Protein AF-A0A813JKL0-F1 (afdb_monomer)

Solvent-accessible surface area (backbone atoms only — not comparable to full-atom values): 10414 Å² total; per-residue (Å²): 85,68,64,16,64,74,49,74,66,70,46,76,75,64,80,84,71,97,61,60,65,70,60,52,55,48,52,47,62,78,65,61,75,79,82,61,89,56,49,66,57,54,49,52,56,52,49,53,45,53,69,33,82,78,23,51,67,43,48,50,42,67,63,36,51,85,56,62,36,48,41,69,56,49,50,51,53,51,51,50,52,31,48,78,69,72,46,48,91,52,46,42,81,41,83,36,77,87,55,90,50,72,56,49,62,50,63,92,44,95,93,47,58,34,33,42,39,31,28,59,51,76,43,44,51,70,45,47,63,58,50,44,47,48,36,47,60,49,53,43,50,46,57,58,52,45,69,72,40,98,45,48,100,40,37,71,84,72,70,52,75,73,65,76,82,42,95,80,45,72,71,58,84,77,112

Organism: Polarella glacialis (NCBI:txid89957)

Foldseek 3Di:
DVCCVVVVNPDDDDDDDPDDPVVVVVVCVVVVDDDCVCVVVVVVVVVCQQPPVVGVVVVCCVQQPPDWDFPVVLQVVLLVLCVVVPNNVQEDEEEDEPDPDQWAWDDPDPPHGIYIYGYGDIGRPNCSVVVSCQHVVQPVVVVVVLCVDPCNVPVVVVPQDDQPPDVRSPVRVPD

Nearest PDB structures (foldseek):
  7z6s-assembly1_E  TM=7.181E-01  e=1.359E-06  Homo sapiens
  7z5h-assembly3_C  TM=7.071E-01  e=9.139E-07  Homo sapiens
  6rh7-assembly1_B  TM=2.639E-01  e=5.714E-01  Thermotoga maritima
  4jas-assembly1_A-2  TM=2.643E-01  e=9.693E-01  Thermotoga maritima MSB8
  6dk7-assembly1_B  TM=4.645E-01  e=3.633E+00  Pseudomonas aeruginosa

pLDDT: mean 89.6, std 12.04, range [33.66, 98.25]

Sequence (175 aa):
MDAFFASDFKEAPQFTYSYPEEQVTKAFKDNSEVCFDYLPEARRIMDKVRHSPGGVDAFMKTMYGEEKVSSEELRDLVADYLKEHNVEDKVEIRIVEGMLSAANVVKPSPDKKYIVNIAKGMISKPIIHSICDHEVGTHLLRMMNDEHQVWHGFRDRYKLANPWTTEEGFATLNT

Mean predicted aligned error: 7.92 Å

Secondary structure (DSSP, 8-state):
-HHHHHTTS-SPPP---SS-HHHHHHHHHHT-----TTHHHHHHHHHHHHTSTTHHHHHHHHHH-S-EE-HHHHHHHHHHHHHHTT-GGGEEEEEETT-SSSEEEE-SSTTS-EEEEEESS-EEGGGHHHHHIIIIIIIIHHHHHHHTSTTTT-GGGGTPPPGGGSTT-GGGGG-

InterPro domains:
  IPR012548 Microtubule-associated tyrosine carboxypeptidase [PTHR31817] (2-175)

Structure (mmCIF, N/CA/C/O backbone):
data_AF-A0A813JKL0-F1
#
_entry.id   AF-A0A813JKL0-F1
#
loop_
_atom_site.group_PDB
_atom_site.id
_atom_site.type_symbol
_atom_site.label_atom_id
_atom_site.label_alt_id
_atom_site.label_comp_id
_atom_site.label_asym_id
_atom_site.label_entity_id
_atom_site.label_seq_id
_atom_site.pdbx_PDB_ins_code
_atom_site.Cartn_x
_atom_site.Cartn_y
_atom_site.Cartn_z
_atom_site.occupancy
_atom_site.B_iso_or_equiv
_atom_site.auth_seq_id
_atom_site.auth_comp_id
_atom_site.auth_asym_id
_atom_site.auth_atom_id
_atom_site.pdbx_PDB_model_num
ATOM 1 N N . MET A 1 1 ? 28.376 -14.084 0.823 1.00 64.00 1 MET A N 1
ATOM 2 C CA . MET A 1 1 ? 28.323 -12.838 1.625 1.00 64.00 1 MET A CA 1
ATOM 3 C C . MET A 1 1 ? 29.663 -12.507 2.280 1.00 64.00 1 MET A C 1
ATOM 5 O O . MET A 1 1 ? 30.010 -11.339 2.351 1.00 64.00 1 MET A O 1
ATOM 9 N N . ASP A 1 2 ? 30.452 -13.506 2.672 1.00 78.81 2 ASP A N 1
ATOM 10 C CA . ASP A 1 2 ? 31.725 -13.299 3.385 1.00 78.81 2 ASP A CA 1
ATOM 11 C C . ASP A 1 2 ? 32.762 -12.480 2.602 1.00 78.81 2 ASP A C 1
ATOM 13 O O . ASP A 1 2 ? 33.377 -11.582 3.166 1.00 78.81 2 ASP A O 1
ATOM 17 N N . ALA A 1 3 ? 32.898 -12.706 1.289 1.00 88.62 3 ALA A N 1
ATOM 18 C CA . ALA A 1 3 ? 33.804 -11.924 0.439 1.00 88.62 3 ALA A CA 1
ATOM 19 C C . ALA A 1 3 ? 33.425 -10.431 0.363 1.00 88.62 3 ALA A C 1
ATOM 21 O O . ALA A 1 3 ? 34.304 -9.575 0.351 1.00 88.62 3 ALA A O 1
ATOM 22 N N . PHE A 1 4 ? 32.125 -10.109 0.387 1.00 92.31 4 PHE A N 1
ATOM 23 C CA . PHE A 1 4 ? 31.635 -8.726 0.383 1.00 92.31 4 PHE A CA 1
ATOM 24 C C . PHE A 1 4 ? 32.128 -7.969 1.619 1.00 92.31 4 PHE A C 1
ATOM 26 O O . PHE A 1 4 ? 32.799 -6.947 1.486 1.00 92.31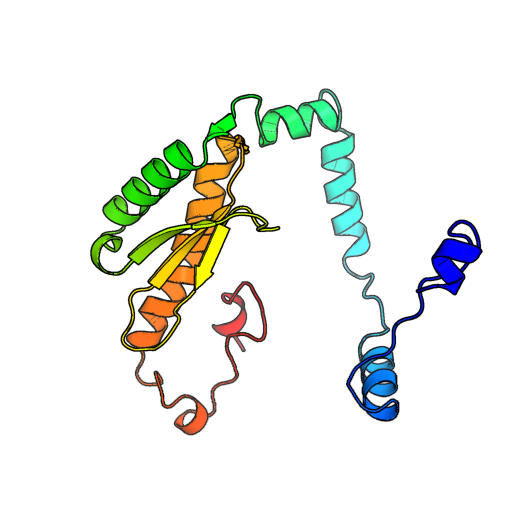 4 PHE A O 1
ATOM 33 N N . PHE A 1 5 ? 31.879 -8.517 2.812 1.00 93.56 5 PHE A N 1
ATOM 34 C CA . PHE A 1 5 ? 32.318 -7.907 4.068 1.00 93.56 5 PHE A CA 1
ATOM 35 C C . PHE A 1 5 ? 33.844 -7.932 4.230 1.00 93.56 5 PHE A C 1
ATOM 37 O O . PHE A 1 5 ? 34.426 -6.941 4.662 1.00 93.56 5 PHE A O 1
ATOM 44 N N . ALA A 1 6 ? 34.512 -9.019 3.832 1.00 93.81 6 ALA A N 1
ATOM 45 C CA . ALA A 1 6 ? 35.970 -9.130 3.904 1.00 93.81 6 ALA A CA 1
ATOM 46 C C . ALA A 1 6 ? 36.696 -8.141 2.974 1.00 93.81 6 ALA A C 1
ATOM 48 O O . ALA A 1 6 ? 37.824 -7.744 3.256 1.00 93.81 6 ALA A O 1
ATOM 49 N N . SER A 1 7 ? 36.052 -7.733 1.879 1.00 95.00 7 SER A N 1
ATOM 50 C CA . SER A 1 7 ? 36.599 -6.764 0.924 1.00 95.00 7 SER A CA 1
ATOM 51 C C . SER A 1 7 ? 36.405 -5.297 1.323 1.00 95.00 7 SER A C 1
ATOM 53 O O . SER A 1 7 ? 36.764 -4.423 0.534 1.00 95.00 7 SER A O 1
ATOM 55 N N . ASP A 1 8 ? 35.830 -5.012 2.499 1.00 94.44 8 ASP A N 1
ATOM 56 C CA . ASP A 1 8 ? 35.359 -3.668 2.869 1.00 94.44 8 ASP A CA 1
ATOM 57 C C . ASP A 1 8 ? 34.368 -3.119 1.824 1.00 94.44 8 ASP A C 1
ATOM 59 O O . ASP A 1 8 ? 34.501 -2.011 1.308 1.00 94.44 8 ASP A O 1
ATOM 63 N N . PHE A 1 9 ? 33.391 -3.959 1.459 1.00 92.75 9 PHE A N 1
ATOM 64 C CA . PHE A 1 9 ? 32.298 -3.634 0.536 1.00 92.75 9 PHE A CA 1
ATOM 65 C C . PHE A 1 9 ? 32.725 -3.302 -0.908 1.00 92.75 9 PHE A C 1
ATOM 67 O O . PHE A 1 9 ? 31.967 -2.669 -1.644 1.00 92.75 9 PHE A O 1
ATOM 74 N N . LYS A 1 10 ? 33.925 -3.722 -1.333 1.00 94.62 10 LYS A N 1
ATOM 75 C CA . LYS A 1 10 ? 34.452 -3.482 -2.691 1.00 94.62 10 LYS A CA 1
ATOM 76 C C . LYS A 1 10 ? 34.014 -4.527 -3.715 1.00 94.62 10 LYS A C 1
ATOM 78 O O . LYS A 1 10 ? 33.891 -4.212 -4.894 1.00 94.62 10 LYS A O 1
ATOM 83 N N . GLU A 1 11 ? 33.806 -5.763 -3.282 1.00 93.81 11 GLU A N 1
ATOM 84 C CA . GLU A 1 11 ? 33.243 -6.842 -4.099 1.00 93.81 11 GLU A CA 1
ATOM 85 C C . GLU A 1 11 ? 31.711 -6.720 -4.153 1.00 93.81 11 GLU A C 1
ATOM 87 O O . GLU A 1 11 ? 31.101 -6.172 -3.244 1.00 93.81 11 GLU A O 1
ATOM 92 N N . ALA A 1 12 ? 31.042 -7.250 -5.179 1.00 90.62 12 ALA A N 1
ATOM 93 C CA . ALA A 1 12 ? 29.577 -7.324 -5.166 1.00 90.62 12 ALA A CA 1
ATOM 94 C C . ALA A 1 12 ? 29.100 -8.495 -4.279 1.00 90.62 12 ALA A C 1
ATOM 96 O O . ALA A 1 12 ? 29.719 -9.567 -4.298 1.00 90.62 12 ALA A O 1
ATOM 97 N N . PRO A 1 13 ? 27.990 -8.359 -3.524 1.00 91.12 13 PRO A N 1
ATOM 98 C CA . PRO A 1 13 ? 27.423 -9.482 -2.791 1.00 91.12 13 PRO A CA 1
ATOM 99 C C . PRO A 1 13 ? 26.970 -10.579 -3.764 1.00 91.12 13 PRO A C 1
ATOM 101 O O . PRO A 1 13 ? 26.176 -10.343 -4.669 1.00 91.12 13 PRO A O 1
ATOM 104 N N . GLN A 1 14 ? 27.485 -11.790 -3.557 1.00 88.06 14 GLN A N 1
ATOM 105 C CA . GLN A 1 14 ? 27.100 -12.984 -4.308 1.00 88.06 14 GLN A CA 1
ATOM 106 C C . GLN A 1 14 ? 26.002 -13.742 -3.555 1.00 88.06 14 GLN A C 1
ATOM 108 O O . GLN A 1 14 ? 26.128 -13.976 -2.345 1.00 88.06 14 GLN A O 1
ATOM 113 N N . PHE A 1 15 ? 24.957 -14.141 -4.280 1.00 85.69 15 PHE A N 1
ATOM 114 C CA . PHE A 1 15 ? 23.808 -14.878 -3.759 1.00 85.69 15 PHE A CA 1
ATOM 115 C C . PHE A 1 15 ? 23.703 -16.244 -4.434 1.00 85.69 15 PHE A C 1
ATOM 117 O O . PHE A 1 15 ? 23.922 -16.371 -5.637 1.00 85.69 15 PHE A O 1
ATOM 124 N N . THR A 1 16 ? 23.330 -17.261 -3.662 1.00 87.94 16 THR A N 1
ATOM 125 C CA . THR A 1 16 ? 22.983 -18.583 -4.189 1.00 87.94 16 THR A CA 1
ATOM 126 C C . THR A 1 16 ? 21.476 -18.741 -4.101 1.00 87.94 16 THR A C 1
ATOM 128 O O . THR A 1 16 ? 20.901 -18.673 -3.016 1.00 87.94 16 THR A O 1
ATOM 131 N N . TYR A 1 17 ? 20.834 -18.928 -5.248 1.00 90.06 17 TYR A N 1
ATOM 132 C CA . TYR A 1 17 ? 19.396 -19.152 -5.316 1.00 90.06 17 TYR A CA 1
ATOM 133 C C . TYR A 1 17 ? 19.071 -20.613 -4.989 1.00 90.06 17 TYR A C 1
ATOM 135 O O . TYR A 1 17 ? 19.848 -21.515 -5.286 1.00 90.06 17 TYR A O 1
ATOM 143 N N . SER A 1 18 ? 17.899 -20.855 -4.400 1.00 93.25 18 SER A N 1
ATOM 144 C CA . SER A 1 18 ? 17.392 -22.206 -4.115 1.00 93.25 18 SER A CA 1
ATOM 145 C C . SER A 1 18 ? 16.910 -22.963 -5.362 1.00 93.25 18 SER A C 1
ATOM 147 O O . SER A 1 18 ? 16.538 -24.131 -5.261 1.00 93.25 18 SER A O 1
ATOM 149 N N . TYR A 1 19 ? 16.897 -22.308 -6.525 1.00 92.50 19 TYR A N 1
ATOM 150 C CA . TYR A 1 19 ? 16.471 -22.868 -7.806 1.00 92.50 19 TYR A CA 1
ATOM 151 C C . TYR A 1 19 ? 17.664 -23.399 -8.618 1.00 92.50 19 TYR A C 1
ATOM 153 O O . TYR A 1 19 ? 18.781 -22.911 -8.439 1.00 92.50 19 TYR A O 1
ATOM 161 N N . PRO A 1 20 ? 17.447 -24.359 -9.543 1.00 95.81 20 PRO A N 1
ATOM 162 C CA . PRO A 1 20 ? 18.494 -24.836 -10.443 1.00 95.81 20 PRO A CA 1
ATOM 163 C C . PRO A 1 20 ? 19.116 -23.698 -11.258 1.00 95.81 20 PRO A C 1
ATOM 165 O O . PRO A 1 20 ? 18.401 -22.821 -11.744 1.00 95.81 20 PRO A O 1
ATOM 168 N N . GLU A 1 21 ? 20.433 -23.753 -11.461 1.00 92.88 21 GLU A N 1
ATOM 169 C CA . GLU A 1 21 ? 21.199 -22.700 -12.142 1.00 92.88 21 GLU A CA 1
ATOM 170 C C . GLU A 1 21 ? 20.632 -22.361 -13.526 1.00 92.88 21 GLU A C 1
ATOM 172 O O . GLU A 1 21 ? 20.426 -21.192 -13.831 1.00 92.88 21 GLU A O 1
ATOM 177 N N . GLU A 1 22 ? 20.252 -23.369 -14.316 1.00 94.12 22 GLU A N 1
ATOM 178 C CA . GLU A 1 22 ? 19.637 -23.170 -15.635 1.00 94.12 22 GLU A CA 1
ATOM 179 C C . GLU A 1 22 ? 18.364 -22.306 -15.571 1.00 94.12 22 GLU A C 1
ATOM 181 O O . GLU A 1 22 ? 18.173 -21.414 -16.401 1.00 94.12 22 GLU A O 1
ATOM 186 N N . GLN A 1 23 ? 17.507 -22.526 -14.565 1.00 93.88 23 GLN A N 1
ATOM 187 C CA . GLN A 1 23 ? 16.284 -21.738 -14.387 1.00 93.88 23 GLN A CA 1
ATOM 188 C C . GLN A 1 23 ? 16.608 -20.299 -13.999 1.00 93.88 23 GLN A C 1
ATOM 190 O O . GLN A 1 23 ? 15.995 -19.371 -14.520 1.00 93.88 23 GLN A O 1
ATOM 195 N N . VAL A 1 24 ? 17.586 -20.116 -13.111 1.00 92.00 24 VAL A N 1
ATOM 196 C CA . VAL A 1 24 ? 18.028 -18.796 -12.653 1.00 92.00 24 VAL A CA 1
ATOM 197 C C . VAL A 1 24 ? 18.634 -18.008 -13.813 1.00 92.00 24 VAL A C 1
ATOM 199 O O . VAL A 1 24 ? 18.220 -16.880 -14.069 1.00 92.00 24 VAL A O 1
ATOM 202 N N . THR A 1 25 ? 19.559 -18.606 -14.567 1.00 91.44 25 THR A N 1
ATOM 203 C CA . THR A 1 25 ? 20.184 -17.979 -15.738 1.00 91.44 25 THR A CA 1
ATOM 204 C C . THR A 1 25 ? 19.149 -17.610 -16.791 1.00 91.44 25 THR A C 1
ATOM 206 O O . THR A 1 25 ? 19.192 -16.501 -17.325 1.00 91.44 25 THR A O 1
ATOM 209 N N . LYS A 1 26 ? 18.199 -18.508 -17.078 1.00 93.00 26 LYS A N 1
ATOM 210 C CA . LYS A 1 26 ? 17.110 -18.218 -18.011 1.00 93.00 26 LYS A CA 1
ATOM 211 C C . LYS A 1 26 ? 16.249 -17.055 -17.516 1.00 93.00 26 LYS A C 1
ATOM 213 O O . LYS A 1 26 ? 16.029 -16.123 -18.276 1.00 93.00 26 LYS A O 1
ATOM 218 N N . ALA A 1 27 ? 15.829 -17.066 -16.251 1.00 89.56 27 ALA A N 1
ATOM 219 C CA . ALA A 1 27 ? 15.022 -15.993 -15.676 1.00 89.56 27 ALA A CA 1
ATOM 220 C C . ALA A 1 27 ? 15.741 -14.638 -15.734 1.00 89.56 27 ALA A C 1
ATOM 222 O O . ALA A 1 27 ? 15.135 -13.646 -16.129 1.00 89.56 27 ALA A O 1
ATOM 223 N N . PHE A 1 28 ? 17.036 -14.588 -15.406 1.00 89.88 28 PHE A N 1
ATOM 224 C CA . PHE A 1 28 ? 17.818 -13.363 -15.556 1.00 89.88 28 PHE A CA 1
ATOM 225 C C . PHE A 1 28 ? 17.895 -12.912 -17.006 1.00 89.88 28 PHE A C 1
ATOM 227 O O . PHE A 1 28 ? 17.686 -11.737 -17.270 1.00 89.88 28 PHE A O 1
ATOM 234 N N . LYS A 1 29 ? 18.150 -13.827 -17.945 1.00 91.12 29 LYS A N 1
ATOM 235 C CA . LYS A 1 29 ? 18.198 -13.496 -19.371 1.00 91.12 29 LYS A CA 1
ATOM 236 C C . LYS A 1 29 ? 16.869 -12.904 -19.843 1.00 91.12 29 LYS A C 1
ATOM 238 O O . LYS A 1 29 ? 16.871 -11.821 -20.421 1.00 91.12 29 LYS A O 1
ATOM 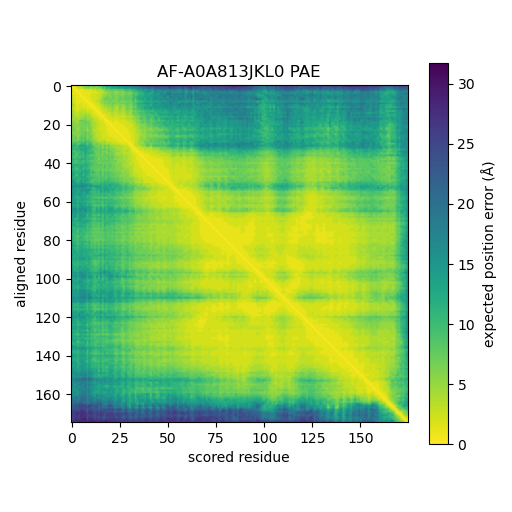243 N N . ASP A 1 30 ? 15.763 -13.570 -19.524 1.00 88.19 30 ASP A N 1
ATOM 244 C CA . ASP A 1 30 ? 14.407 -13.183 -19.923 1.00 88.19 30 ASP A CA 1
ATOM 245 C C . ASP A 1 30 ? 13.969 -11.836 -19.311 1.00 88.19 30 ASP A C 1
ATOM 247 O O . ASP A 1 30 ? 13.104 -11.169 -19.867 1.00 88.19 30 ASP A O 1
ATOM 251 N N . ASN A 1 31 ? 14.577 -11.410 -18.195 1.00 83.62 31 ASN A N 1
ATOM 252 C CA . ASN A 1 31 ? 14.240 -10.169 -17.482 1.00 83.62 31 ASN A CA 1
ATOM 253 C C . ASN A 1 31 ? 15.407 -9.161 -17.431 1.00 83.62 31 ASN A C 1
ATOM 255 O O . ASN A 1 31 ? 15.401 -8.246 -16.609 1.00 83.62 31 ASN A O 1
ATOM 259 N N . SER A 1 32 ? 16.436 -9.336 -18.269 1.00 85.75 32 SER A N 1
ATOM 260 C CA . SER A 1 32 ? 17.643 -8.488 -18.257 1.00 85.75 32 SER A CA 1
ATOM 261 C C . SER A 1 32 ? 17.512 -7.210 -19.083 1.00 85.75 32 SER A C 1
ATOM 263 O O . SER A 1 32 ? 18.340 -6.306 -18.960 1.00 85.75 32 SER A O 1
ATOM 265 N N . GLU A 1 33 ? 16.488 -7.122 -19.929 1.00 86.12 33 GLU A N 1
ATOM 266 C CA . GLU A 1 33 ? 16.267 -5.959 -20.776 1.00 86.12 33 GLU A CA 1
ATOM 267 C C . GLU A 1 33 ? 15.624 -4.831 -19.970 1.00 86.12 33 GLU A C 1
ATOM 269 O O . GLU A 1 33 ? 14.471 -4.899 -19.544 1.00 86.12 33 GLU A O 1
ATOM 274 N N . VAL A 1 34 ? 16.390 -3.763 -19.758 1.00 85.69 34 VAL A N 1
ATOM 275 C CA . VAL A 1 34 ? 15.876 -2.552 -19.123 1.00 85.69 34 VAL A CA 1
ATOM 276 C C . VAL A 1 34 ? 15.061 -1.768 -20.147 1.00 85.69 34 VAL A C 1
ATOM 278 O O . VAL A 1 34 ? 15.590 -1.317 -21.163 1.00 85.69 34 VAL A O 1
ATOM 281 N N . CYS A 1 35 ? 13.776 -1.567 -19.861 1.00 85.44 35 CYS A N 1
ATOM 282 C CA . CYS A 1 35 ? 12.924 -0.681 -20.645 1.00 85.44 35 CYS A CA 1
ATOM 283 C C . CYS A 1 35 ? 13.238 0.784 -20.310 1.00 85.44 35 CYS A C 1
ATOM 285 O O . CYS A 1 35 ? 13.077 1.226 -19.170 1.00 85.44 35 CYS A O 1
ATOM 287 N N . PHE A 1 36 ? 13.673 1.544 -21.314 1.00 93.81 36 PHE A N 1
ATOM 288 C CA . PHE A 1 36 ? 13.988 2.969 -21.180 1.00 93.81 36 PHE A CA 1
ATOM 289 C C . PHE A 1 36 ? 12.918 3.892 -21.767 1.00 93.81 36 PHE A C 1
ATOM 291 O O . PHE A 1 36 ? 13.068 5.111 -21.669 1.00 93.81 36 PHE A O 1
ATOM 298 N N . ASP A 1 37 ? 11.836 3.339 -22.320 1.00 95.81 37 ASP A N 1
ATOM 299 C CA . ASP A 1 37 ? 10.770 4.101 -22.983 1.00 95.81 37 ASP A CA 1
ATOM 300 C C . ASP A 1 37 ? 10.174 5.176 -22.067 1.00 95.81 37 ASP A C 1
ATOM 302 O O . ASP A 1 37 ? 9.865 6.270 -22.526 1.00 95.81 37 ASP A O 1
ATOM 306 N N . TYR A 1 38 ? 10.101 4.889 -20.762 1.00 93.62 38 TYR A N 1
ATOM 307 C CA . TYR A 1 38 ? 9.551 5.787 -19.741 1.00 93.62 38 TYR A CA 1
ATOM 308 C C . TYR A 1 38 ? 10.613 6.557 -18.939 1.00 93.62 38 TYR A C 1
ATOM 310 O O . TYR A 1 38 ? 10.299 7.248 -17.962 1.00 93.62 38 TYR A O 1
ATOM 318 N N . LEU A 1 39 ? 11.896 6.439 -19.303 1.00 95.19 39 LEU A N 1
ATOM 319 C CA . LEU A 1 39 ? 12.970 7.179 -18.636 1.00 95.19 39 LEU A CA 1
ATOM 320 C C . LEU A 1 39 ? 12.789 8.709 -18.744 1.00 95.19 39 LEU A C 1
ATOM 322 O O . LEU A 1 39 ? 13.049 9.396 -17.746 1.00 95.19 39 LEU A O 1
ATOM 326 N N . PRO A 1 40 ? 12.349 9.284 -19.885 1.00 97.31 40 PRO A N 1
ATOM 327 C CA . PRO A 1 40 ? 12.064 10.717 -19.974 1.00 97.31 40 PRO A CA 1
ATOM 328 C C . PRO A 1 40 ? 10.985 11.172 -18.982 1.00 97.31 40 PRO A C 1
ATOM 330 O O . PRO A 1 40 ? 11.138 12.208 -18.329 1.00 97.31 40 PRO A O 1
ATOM 333 N N . GLU A 1 41 ? 9.920 10.390 -18.815 1.00 97.12 41 GLU A N 1
ATOM 334 C CA . GLU A 1 41 ? 8.820 10.645 -17.888 1.00 97.12 41 GLU A CA 1
ATOM 335 C C . GLU A 1 41 ? 9.302 10.576 -16.444 1.00 97.12 41 GLU A C 1
ATOM 337 O O . GLU A 1 41 ? 9.035 11.503 -15.674 1.00 97.12 41 GLU A O 1
ATOM 342 N N . ALA A 1 42 ? 10.059 9.531 -16.098 1.00 94.75 42 ALA A N 1
ATOM 343 C CA . ALA A 1 42 ? 10.659 9.375 -14.778 1.00 94.75 42 ALA A CA 1
ATOM 344 C C . ALA A 1 42 ? 11.553 10.577 -14.438 1.00 94.75 42 ALA A C 1
ATOM 346 O O . ALA A 1 42 ? 11.403 11.189 -13.378 1.00 94.75 42 ALA A O 1
ATOM 347 N N . ARG A 1 43 ? 12.419 11.001 -15.372 1.00 96.38 43 ARG A N 1
ATOM 348 C CA . ARG A 1 43 ? 13.261 12.193 -15.196 1.00 96.38 43 ARG A CA 1
ATOM 349 C C . ARG A 1 43 ? 12.422 13.448 -14.992 1.00 96.38 43 ARG A C 1
ATOM 351 O O . ARG A 1 43 ? 12.688 14.211 -14.071 1.00 96.38 43 ARG A O 1
ATOM 358 N N . ARG A 1 44 ? 11.384 13.647 -15.805 1.00 97.06 44 ARG A N 1
ATOM 35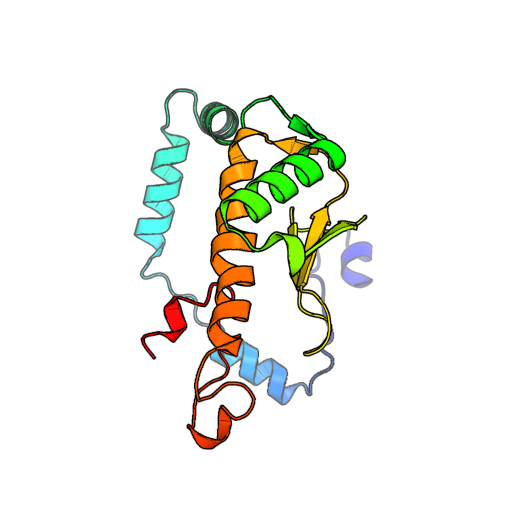9 C CA . ARG A 1 44 ? 10.494 14.809 -15.700 1.00 97.06 44 ARG A CA 1
ATOM 360 C C . ARG A 1 44 ? 9.779 14.869 -14.347 1.00 97.06 44 ARG A C 1
ATOM 362 O O . ARG A 1 44 ? 9.615 15.958 -13.805 1.00 97.06 44 ARG A O 1
ATOM 369 N N . ILE A 1 45 ? 9.344 13.732 -13.802 1.00 94.81 45 ILE A N 1
ATOM 370 C CA . ILE A 1 45 ? 8.723 13.658 -12.470 1.00 94.81 45 ILE A CA 1
ATOM 371 C C . ILE A 1 45 ? 9.735 14.067 -11.395 1.00 94.81 45 ILE A C 1
ATOM 373 O O . ILE A 1 45 ? 9.448 14.955 -10.592 1.00 94.81 45 ILE A O 1
ATOM 377 N N . MET A 1 46 ? 10.939 13.492 -11.431 1.00 94.81 46 MET A N 1
ATOM 378 C CA . MET A 1 46 ? 12.008 13.828 -10.485 1.00 94.81 46 MET A CA 1
ATOM 379 C C . MET A 1 46 ? 12.417 15.302 -10.581 1.00 94.81 46 MET A C 1
ATOM 381 O O . MET A 1 46 ? 12.615 15.964 -9.564 1.00 94.81 46 MET A O 1
ATOM 385 N N . ASP A 1 47 ? 12.485 15.851 -11.795 1.00 95.62 47 ASP A N 1
ATOM 386 C CA . ASP A 1 47 ? 12.802 17.257 -12.027 1.00 95.62 47 ASP A CA 1
ATOM 387 C C . ASP A 1 47 ? 11.720 18.184 -11.460 1.00 95.62 47 ASP A C 1
ATOM 389 O O . ASP A 1 47 ? 12.051 19.235 -10.918 1.00 95.62 47 ASP A O 1
ATOM 393 N N . LYS A 1 48 ? 10.435 17.813 -11.520 1.00 95.06 48 LYS A N 1
ATOM 394 C CA . LYS A 1 48 ? 9.366 18.609 -10.892 1.00 95.06 48 LYS A CA 1
ATOM 395 C C . LYS A 1 48 ? 9.533 18.708 -9.378 1.00 95.06 48 LYS A C 1
ATOM 397 O O . LYS A 1 48 ? 9.338 19.787 -8.831 1.00 95.06 48 LYS A O 1
ATOM 402 N N . VAL A 1 49 ? 9.913 17.611 -8.723 1.00 93.75 49 VAL A N 1
ATOM 403 C CA . VAL A 1 49 ? 10.191 17.601 -7.279 1.00 93.75 49 VAL A CA 1
ATOM 404 C C . VAL A 1 49 ? 11.466 18.383 -6.972 1.00 93.75 49 VAL A C 1
ATOM 406 O O . VAL A 1 49 ? 11.499 19.170 -6.036 1.00 93.75 49 VAL A O 1
ATOM 409 N N . ARG A 1 50 ? 12.518 18.244 -7.788 1.00 93.31 50 ARG A N 1
ATOM 410 C CA . ARG A 1 50 ? 13.774 18.980 -7.578 1.00 93.31 50 ARG A CA 1
ATOM 411 C C . ARG A 1 50 ? 13.595 20.497 -7.675 1.00 93.31 50 ARG A C 1
ATOM 413 O O . ARG A 1 50 ? 14.239 21.227 -6.927 1.00 93.31 50 ARG A O 1
ATOM 420 N N . HIS A 1 51 ? 12.747 20.964 -8.589 1.00 94.69 51 HIS A N 1
ATOM 421 C CA . HIS A 1 51 ? 12.490 22.391 -8.804 1.00 94.69 51 HIS A CA 1
ATOM 422 C C . HIS A 1 51 ? 11.245 22.903 -8.064 1.00 94.69 51 HIS A C 1
ATOM 424 O O . HIS A 1 51 ? 10.780 24.007 -8.357 1.00 94.69 51 HIS A O 1
ATOM 430 N N . SER A 1 52 ? 10.684 22.138 -7.120 1.00 93.69 52 SER A N 1
ATOM 431 C CA . SER A 1 52 ? 9.613 22.655 -6.271 1.00 93.69 52 SER A CA 1
ATOM 432 C C . SER A 1 52 ? 10.124 23.829 -5.426 1.00 93.69 52 SER A C 1
ATOM 434 O O . SER A 1 52 ? 11.300 23.850 -5.044 1.00 93.69 52 SER A O 1
ATOM 436 N N . PRO A 1 53 ? 9.270 24.811 -5.089 1.00 91.88 53 PRO A N 1
ATOM 437 C CA . PRO A 1 53 ? 9.642 25.868 -4.154 1.00 91.88 53 PRO A CA 1
ATOM 438 C C . PRO A 1 53 ? 10.207 25.279 -2.852 1.00 91.88 53 PRO A C 1
ATOM 440 O O . PRO A 1 53 ? 9.583 24.417 -2.240 1.00 91.88 53 PRO A O 1
ATOM 443 N N . GLY A 1 54 ? 11.405 25.717 -2.451 1.00 92.25 54 GLY A N 1
ATOM 444 C CA . GLY A 1 54 ? 12.105 25.191 -1.269 1.00 92.25 54 GLY A CA 1
ATOM 445 C C . GLY A 1 54 ? 12.854 23.864 -1.474 1.00 92.25 54 GLY A C 1
ATOM 446 O O . GLY A 1 54 ? 13.474 23.378 -0.532 1.00 92.25 54 GLY A O 1
ATOM 447 N N . GLY A 1 55 ? 12.847 23.298 -2.685 1.00 93.50 55 GLY A N 1
ATOM 448 C CA . GLY A 1 55 ? 13.572 22.074 -3.033 1.00 93.50 55 GLY A CA 1
ATOM 449 C C . GLY A 1 55 ? 12.945 20.789 -2.481 1.00 93.50 55 GLY A C 1
ATOM 450 O O . GLY A 1 55 ? 11.810 20.777 -1.999 1.00 93.50 55 GLY A O 1
ATOM 451 N N . VAL A 1 56 ? 13.711 19.697 -2.561 1.00 93.38 56 VAL A N 1
ATOM 452 C CA . VAL A 1 56 ? 13.259 18.335 -2.220 1.00 93.38 56 VAL A CA 1
ATOM 453 C C . VAL A 1 56 ? 12.831 18.224 -0.757 1.00 93.38 56 VAL A C 1
ATOM 455 O O . VAL A 1 56 ? 11.772 17.669 -0.480 1.00 93.38 56 VAL A O 1
ATOM 458 N N . ASP A 1 57 ? 13.597 18.790 0.177 1.00 92.31 57 ASP A N 1
ATOM 459 C CA . ASP A 1 57 ? 13.284 18.696 1.609 1.00 92.31 57 ASP A CA 1
ATOM 460 C C . ASP A 1 57 ? 11.966 19.397 1.951 1.00 92.31 57 ASP A C 1
ATOM 462 O O . ASP A 1 57 ? 11.154 18.864 2.709 1.00 92.31 57 ASP A O 1
ATOM 466 N N . ALA A 1 58 ? 11.712 20.566 1.351 1.00 93.38 58 ALA A N 1
ATOM 467 C CA . ALA A 1 58 ? 10.449 21.275 1.524 1.00 93.38 58 ALA A CA 1
ATOM 468 C C . ALA A 1 58 ? 9.279 20.479 0.936 1.00 93.38 58 ALA A C 1
ATOM 470 O O . ALA A 1 58 ? 8.246 20.354 1.589 1.00 93.38 58 ALA A O 1
ATOM 471 N N . PHE A 1 59 ? 9.454 19.882 -0.248 1.00 93.94 59 PHE A N 1
ATOM 472 C CA . PHE A 1 59 ? 8.448 19.002 -0.843 1.00 93.94 59 PHE A CA 1
ATOM 473 C C . PHE A 1 59 ? 8.132 17.807 0.061 1.00 93.94 59 PHE A C 1
ATOM 475 O O . PHE A 1 59 ? 6.967 17.552 0.357 1.00 93.94 59 PHE A O 1
ATOM 482 N N . MET A 1 60 ? 9.157 17.108 0.557 1.00 92.06 60 MET A N 1
ATOM 483 C CA . MET A 1 60 ? 8.982 15.971 1.463 1.00 92.06 60 MET A CA 1
ATOM 484 C C . MET A 1 60 ? 8.283 16.399 2.754 1.00 92.06 60 MET A C 1
ATOM 486 O O . MET A 1 60 ? 7.345 15.738 3.195 1.00 92.06 60 MET A O 1
ATOM 490 N N . LYS A 1 61 ? 8.660 17.547 3.324 1.00 92.56 61 LYS A N 1
ATOM 491 C CA . LYS A 1 61 ? 7.985 18.114 4.494 1.00 92.56 61 LYS A CA 1
ATOM 492 C C . LYS A 1 61 ? 6.518 18.446 4.216 1.00 92.56 61 LYS A C 1
ATOM 494 O O . LYS A 1 61 ? 5.684 18.225 5.083 1.00 92.56 61 LYS A O 1
ATOM 499 N N . THR A 1 62 ? 6.176 18.946 3.031 1.00 91.75 62 THR A N 1
ATOM 500 C CA . THR A 1 62 ? 4.776 19.186 2.650 1.00 91.75 62 THR A CA 1
ATOM 501 C C . THR A 1 62 ? 3.994 17.883 2.494 1.00 91.75 62 THR A C 1
ATOM 503 O O . THR A 1 62 ? 2.857 17.814 2.948 1.00 91.75 62 THR A O 1
ATOM 506 N N . MET A 1 63 ? 4.590 16.850 1.892 1.00 90.19 63 MET A N 1
ATOM 507 C CA . MET A 1 63 ? 3.914 15.572 1.639 1.00 90.19 63 MET A CA 1
ATOM 508 C C . MET A 1 63 ? 3.706 14.743 2.909 1.00 90.19 63 MET A C 1
ATOM 510 O O . MET A 1 63 ? 2.637 14.173 3.102 1.00 90.19 63 MET A O 1
ATOM 514 N N . TYR A 1 64 ? 4.715 14.675 3.778 1.00 90.88 64 TYR A N 1
ATOM 515 C CA . TYR A 1 64 ? 4.686 13.841 4.982 1.00 90.88 64 TYR A CA 1
ATOM 516 C C . TYR A 1 64 ? 4.378 14.636 6.258 1.00 90.88 64 TYR A C 1
ATOM 518 O O . TYR A 1 64 ? 4.072 14.052 7.295 1.00 90.88 64 TYR A O 1
ATOM 526 N N . GLY A 1 65 ? 4.433 15.964 6.224 1.00 92.25 65 GLY A N 1
ATOM 527 C CA . GLY A 1 65 ? 4.267 16.784 7.421 1.00 92.25 65 GLY A CA 1
ATOM 528 C C . GLY A 1 65 ? 5.323 16.505 8.498 1.00 92.25 65 GLY A C 1
ATOM 529 O O . GLY A 1 65 ? 6.287 15.763 8.308 1.00 92.25 65 GLY A O 1
ATOM 530 N N . GLU A 1 66 ? 5.130 17.128 9.658 1.00 92.31 66 GLU A N 1
ATOM 531 C CA . GLU A 1 66 ? 5.949 16.886 10.857 1.00 92.31 66 GLU A CA 1
ATOM 532 C C . GLU A 1 66 ? 5.204 16.057 11.907 1.00 92.31 66 GLU A C 1
ATOM 534 O O . GLU A 1 66 ? 5.829 15.385 12.727 1.00 92.31 66 GLU A O 1
ATOM 539 N N . GLU A 1 67 ? 3.869 16.094 11.877 1.00 95.31 67 GLU A N 1
ATOM 540 C CA . GLU A 1 67 ? 3.025 15.377 12.823 1.00 95.31 67 GLU A CA 1
ATOM 541 C C . GLU A 1 67 ? 3.079 13.875 12.548 1.00 95.31 67 GLU A C 1
ATOM 543 O O . GLU A 1 67 ? 2.841 13.408 11.427 1.00 95.31 67 GLU A O 1
ATOM 548 N N . LYS A 1 68 ? 3.377 13.117 13.600 1.00 95.94 68 LYS A N 1
ATOM 549 C CA . LYS A 1 68 ? 3.389 11.662 13.570 1.00 95.94 68 LYS A CA 1
ATOM 550 C C . LYS A 1 68 ? 2.429 11.115 14.608 1.00 95.94 68 LYS A C 1
ATOM 552 O O . LYS A 1 68 ? 2.335 11.669 15.698 1.00 95.94 68 LYS A O 1
ATOM 557 N N . VAL A 1 69 ? 1.788 10.007 14.268 1.00 97.12 69 VAL A N 1
ATOM 558 C CA . VAL A 1 69 ? 0.903 9.261 15.162 1.00 97.12 69 VAL A CA 1
ATOM 559 C C . VAL A 1 69 ? 1.583 7.989 15.647 1.00 97.12 69 VAL A C 1
ATOM 561 O O . VAL A 1 69 ? 2.475 7.455 14.976 1.00 97.12 69 VAL A O 1
ATOM 564 N N . SER A 1 70 ? 1.158 7.501 16.807 1.00 97.62 70 SER A N 1
ATOM 565 C CA . SER A 1 70 ? 1.551 6.180 17.309 1.00 97.62 70 SER A CA 1
ATOM 566 C C . SER A 1 70 ? 0.842 5.048 16.554 1.00 97.62 70 SER A C 1
ATOM 568 O O . SER A 1 70 ? -0.156 5.266 15.865 1.00 97.62 70 SER A O 1
ATOM 570 N N . SER A 1 71 ? 1.330 3.815 16.701 1.00 96.81 71 SER A N 1
ATOM 571 C CA . SER A 1 71 ? 0.654 2.621 16.176 1.00 96.81 71 SER A CA 1
ATOM 572 C C . SER A 1 71 ? -0.745 2.424 16.766 1.00 96.81 71 SER A C 1
ATOM 574 O O . SER A 1 71 ? -1.635 1.914 16.096 1.00 96.81 71 SER A O 1
ATOM 576 N N . GLU A 1 72 ? -0.954 2.842 18.009 1.00 97.81 72 GLU A N 1
ATOM 577 C CA . GLU A 1 72 ? -2.222 2.772 18.724 1.00 97.81 72 GLU A CA 1
ATOM 578 C C . GLU A 1 72 ? -3.226 3.778 18.152 1.00 97.81 72 GLU A C 1
ATOM 580 O O . GLU A 1 72 ? -4.366 3.418 17.881 1.00 97.81 72 GLU A O 1
ATOM 585 N N . GLU A 1 73 ? -2.786 5.007 17.880 1.00 97.50 73 GLU A N 1
ATOM 586 C CA . GLU A 1 73 ? -3.606 6.011 17.191 1.00 97.50 73 GLU A CA 1
ATOM 587 C C . GLU A 1 73 ? -3.909 5.592 15.747 1.00 97.50 73 GLU A C 1
ATOM 589 O O . GLU A 1 73 ? -5.045 5.712 15.294 1.00 97.50 73 GLU A O 1
ATOM 594 N N . LEU A 1 74 ? -2.920 5.047 15.028 1.00 96.88 74 LEU A N 1
ATOM 595 C CA . LEU A 1 74 ? -3.128 4.497 13.688 1.00 96.88 74 LEU A CA 1
ATOM 596 C C . LEU A 1 74 ? -4.157 3.360 13.707 1.00 96.88 74 LEU A C 1
ATOM 598 O O . LEU A 1 74 ? -5.025 3.319 12.841 1.00 96.88 74 LEU A O 1
ATOM 602 N N . ARG A 1 75 ? -4.098 2.461 14.698 1.00 97.94 75 ARG A N 1
ATOM 603 C CA . ARG A 1 75 ? -5.090 1.390 14.877 1.00 97.94 75 ARG A CA 1
ATOM 604 C C . ARG A 1 75 ? -6.500 1.956 14.980 1.00 97.94 75 ARG A C 1
ATOM 606 O O . ARG A 1 75 ? -7.405 1.417 14.352 1.00 97.94 75 ARG A O 1
ATOM 613 N N . ASP A 1 76 ? -6.679 3.002 15.778 1.00 98.00 76 ASP A N 1
ATOM 614 C CA . ASP A 1 76 ? -7.992 3.598 16.016 1.00 98.00 76 ASP A CA 1
ATOM 615 C C . ASP A 1 76 ? -8.514 4.298 14.751 1.00 98.00 76 ASP A C 1
ATOM 617 O O . ASP A 1 76 ? -9.663 4.089 14.370 1.00 98.00 76 ASP A O 1
ATOM 621 N N . LEU A 1 77 ? -7.644 5.005 14.019 1.00 97.38 77 LEU A N 1
ATOM 622 C CA . LEU A 1 77 ? -7.978 5.609 12.722 1.00 97.38 77 LEU A CA 1
ATOM 623 C C . LEU A 1 77 ? -8.349 4.560 11.663 1.00 97.38 77 LEU A C 1
ATOM 625 O O . LEU A 1 77 ? -9.319 4.737 10.931 1.00 97.38 77 LEU A O 1
ATOM 629 N N . VAL A 1 78 ? -7.616 3.444 11.599 1.00 97.62 78 VAL A N 1
ATOM 630 C CA . VAL A 1 78 ? -7.954 2.312 10.720 1.00 97.62 78 VAL A CA 1
ATOM 631 C C . VAL A 1 78 ? -9.282 1.680 11.143 1.00 97.62 78 VAL A C 1
ATOM 633 O O . VAL A 1 78 ? -10.092 1.332 10.289 1.00 97.62 78 VAL A O 1
ATOM 636 N N . ALA A 1 79 ? -9.539 1.542 12.447 1.00 98.06 79 ALA A N 1
ATOM 637 C CA . ALA A 1 79 ? -10.801 1.005 12.950 1.00 98.06 79 ALA A CA 1
ATOM 638 C C . ALA A 1 79 ? -11.994 1.884 12.563 1.00 98.06 79 ALA A C 1
ATOM 640 O O . ALA A 1 79 ? -13.038 1.351 12.193 1.00 98.06 79 ALA A O 1
ATOM 641 N N . ASP A 1 80 ? -11.847 3.205 12.625 1.00 98.00 80 ASP A N 1
ATOM 642 C CA . ASP A 1 80 ? -12.890 4.136 12.199 1.00 98.00 80 ASP A CA 1
ATOM 643 C C . ASP A 1 80 ? -13.100 4.092 10.683 1.00 98.00 80 ASP A C 1
ATOM 645 O O . ASP A 1 80 ? -14.239 3.967 10.240 1.00 98.00 80 ASP A O 1
ATOM 649 N N . TYR A 1 81 ? -12.023 4.033 9.896 1.00 97.31 81 TYR A N 1
ATOM 650 C CA . TYR A 1 81 ? -12.106 3.845 8.445 1.00 97.31 81 TYR A CA 1
ATOM 651 C C . TYR A 1 81 ? -12.858 2.550 8.073 1.00 97.31 81 TYR A C 1
ATOM 653 O O . TYR A 1 81 ? -13.745 2.544 7.223 1.00 97.31 81 TYR A O 1
ATOM 661 N N . LEU A 1 82 ? -12.575 1.430 8.749 1.00 97.50 82 LEU A N 1
ATOM 662 C CA . LEU A 1 82 ? -13.284 0.163 8.518 1.00 97.50 82 LEU A CA 1
ATOM 663 C C . LEU A 1 82 ? -14.784 0.251 8.847 1.00 97.50 82 LEU A C 1
ATOM 665 O O . LEU A 1 82 ? -15.586 -0.347 8.127 1.00 97.50 82 LEU A O 1
ATOM 669 N N . LYS A 1 83 ? -15.162 1.004 9.892 1.00 97.62 83 LYS A N 1
ATOM 670 C CA . LYS A 1 83 ? -16.573 1.264 10.234 1.00 97.62 83 LYS A CA 1
ATOM 671 C C . LYS A 1 83 ? -17.261 2.120 9.177 1.00 97.62 83 LYS A C 1
ATOM 673 O O . LYS A 1 83 ? -18.386 1.818 8.797 1.00 97.62 83 LYS A O 1
ATOM 678 N N . GLU A 1 84 ? -16.598 3.159 8.669 1.00 96.19 84 GLU A N 1
ATOM 679 C CA . GLU A 1 84 ? -17.135 4.001 7.587 1.00 96.19 84 GLU A CA 1
ATOM 680 C C . GLU A 1 84 ? -17.453 3.176 6.329 1.00 96.19 84 GLU A C 1
ATOM 682 O O . GLU A 1 84 ? -18.439 3.434 5.635 1.00 96.19 84 GLU A O 1
ATOM 687 N N . HIS A 1 85 ? -16.671 2.121 6.083 1.00 93.25 85 HIS A N 1
ATOM 688 C CA . HIS A 1 85 ? -16.889 1.175 4.992 1.00 93.25 85 HIS A CA 1
ATOM 689 C C . HIS A 1 85 ? -17.773 -0.036 5.346 1.00 93.25 85 HIS A C 1
ATOM 691 O O . HIS A 1 85 ? -18.047 -0.845 4.460 1.00 93.25 85 HIS A O 1
ATOM 697 N N . ASN A 1 86 ? -18.290 -0.139 6.576 1.00 95.12 86 ASN A N 1
ATOM 698 C CA . ASN A 1 86 ? -19.158 -1.225 7.062 1.00 95.12 86 ASN A CA 1
ATOM 699 C C . ASN A 1 86 ? -18.538 -2.630 6.908 1.00 95.12 86 ASN A C 1
ATOM 701 O O . ASN A 1 86 ? -19.194 -3.571 6.445 1.00 95.12 86 ASN A O 1
ATOM 705 N N . VAL A 1 87 ? -17.248 -2.763 7.224 1.00 95.12 87 VAL A N 1
ATOM 706 C CA . VAL A 1 87 ? -16.500 -4.033 7.133 1.00 95.12 87 VAL A CA 1
ATOM 707 C C . VAL A 1 87 ? -15.752 -4.393 8.420 1.00 95.12 87 VAL A C 1
ATOM 709 O O . VAL A 1 87 ? -14.997 -5.365 8.453 1.00 95.12 87 VAL A O 1
ATOM 712 N N . GLU A 1 88 ? -15.951 -3.636 9.496 1.00 96.25 88 GLU A N 1
ATOM 713 C CA . GLU A 1 88 ? -15.255 -3.790 10.772 1.00 96.25 88 GLU A CA 1
ATOM 714 C C . GLU A 1 88 ? -15.502 -5.150 11.444 1.00 96.25 88 GLU A C 1
ATOM 716 O O . GLU A 1 88 ? -14.637 -5.675 12.144 1.00 96.25 88 GLU A O 1
ATOM 721 N N . ASP A 1 89 ? -16.657 -5.771 11.207 1.00 96.12 89 ASP A N 1
ATOM 722 C CA . ASP A 1 89 ? -17.024 -7.067 11.777 1.00 96.12 89 ASP A CA 1
ATOM 723 C C . ASP A 1 89 ? -16.249 -8.233 11.138 1.00 96.12 89 ASP A C 1
ATOM 725 O O . ASP A 1 89 ? -16.038 -9.271 11.779 1.00 96.12 89 ASP A O 1
ATOM 729 N N . LYS A 1 90 ? -15.761 -8.048 9.908 1.00 94.75 90 LYS A N 1
ATOM 730 C CA . LYS A 1 90 ? -15.024 -9.047 9.118 1.00 94.75 90 LYS A CA 1
ATOM 731 C C . LYS A 1 90 ? -13.512 -8.982 9.305 1.00 94.75 90 LYS A C 1
ATOM 733 O O . LYS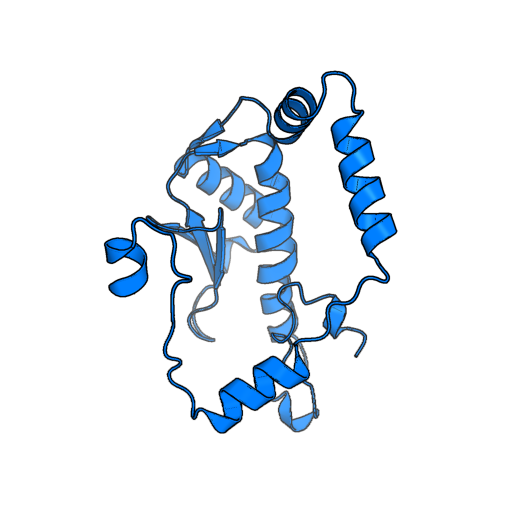 A 1 90 ? -12.812 -9.885 8.838 1.00 94.75 90 LYS A O 1
ATOM 738 N N . VAL A 1 91 ? -13.013 -7.951 9.982 1.00 97.50 91 VAL A N 1
ATOM 739 C CA . VAL A 1 91 ? -11.585 -7.634 10.066 1.00 97.50 91 VAL A CA 1
ATOM 740 C C . VAL A 1 91 ? -11.088 -7.683 11.510 1.00 97.50 91 VAL A C 1
ATOM 742 O O . VAL A 1 91 ? -11.799 -7.366 12.459 1.00 97.50 91 VAL A O 1
ATOM 745 N N . GLU A 1 92 ? -9.842 -8.102 11.681 1.00 97.81 92 G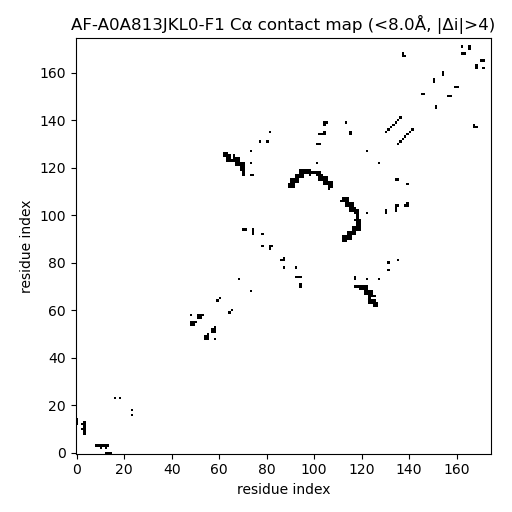LU A N 1
ATOM 746 C CA . GLU A 1 92 ? -9.060 -7.963 12.905 1.00 97.81 92 GLU A CA 1
ATOM 747 C C . GLU A 1 92 ? -7.882 -7.014 12.637 1.00 97.81 92 GLU A C 1
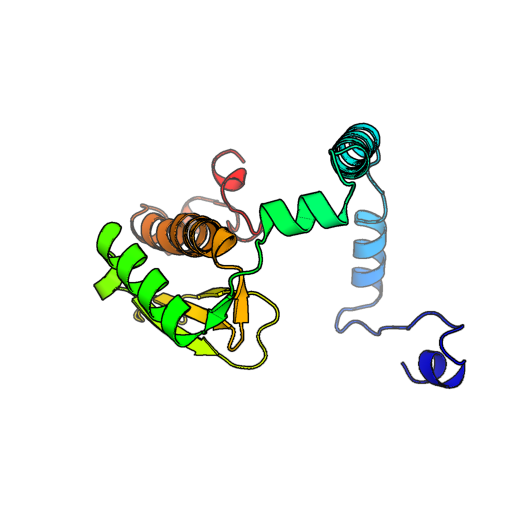ATOM 749 O O . GLU A 1 92 ? -7.186 -7.170 11.635 1.00 97.81 92 GLU A O 1
ATOM 754 N N . ILE A 1 93 ? -7.628 -6.045 13.520 1.00 98.25 93 ILE A N 1
ATOM 755 C CA . ILE A 1 93 ? -6.471 -5.144 13.399 1.00 98.25 93 ILE A CA 1
ATOM 756 C C . ILE A 1 93 ? -5.379 -5.594 14.366 1.00 98.25 93 ILE A C 1
ATOM 758 O O . ILE A 1 93 ? -5.648 -5.805 15.551 1.00 98.25 93 ILE A O 1
ATOM 762 N N . ARG A 1 94 ? -4.138 -5.710 13.883 1.00 98.12 94 ARG A N 1
ATOM 763 C CA . ARG A 1 94 ? -2.982 -6.130 14.689 1.00 98.12 94 ARG A CA 1
ATOM 764 C C . ARG A 1 94 ? -1.831 -5.150 14.567 1.00 98.12 94 ARG A C 1
ATOM 766 O O . ARG A 1 94 ? -1.441 -4.805 13.461 1.00 98.12 94 ARG A O 1
ATOM 773 N N . ILE A 1 95 ? -1.232 -4.780 15.695 1.00 98.25 95 ILE A N 1
ATOM 774 C CA . ILE A 1 95 ? 0.054 -4.075 15.714 1.00 98.25 95 ILE A CA 1
ATOM 775 C C . ILE A 1 95 ? 1.165 -5.125 15.704 1.00 98.25 95 ILE A C 1
ATOM 777 O O . ILE A 1 95 ? 1.192 -6.000 16.572 1.00 98.25 95 ILE A O 1
ATOM 781 N N . VAL A 1 96 ? 2.071 -5.048 14.731 1.00 97.56 96 VAL A N 1
ATOM 782 C CA . VAL A 1 96 ? 3.124 -6.046 14.512 1.00 97.56 96 VAL A CA 1
ATOM 783 C C . VAL A 1 96 ? 4.496 -5.379 14.490 1.00 97.56 96 VAL A C 1
ATOM 785 O O . VAL A 1 96 ? 4.715 -4.344 13.861 1.00 97.56 96 VAL A O 1
ATOM 788 N N . GLU A 1 97 ? 5.442 -5.979 15.203 1.00 96.38 97 GLU A N 1
ATOM 789 C CA . GLU A 1 97 ? 6.817 -5.495 15.300 1.00 96.38 97 GLU A CA 1
ATOM 790 C C . GLU A 1 97 ? 7.680 -6.018 14.143 1.00 96.38 97 GLU A C 1
ATOM 792 O O . GLU A 1 97 ? 7.506 -7.148 13.690 1.00 96.38 97 GLU A O 1
ATOM 797 N N . GLY A 1 98 ? 8.618 -5.195 13.663 1.00 93.50 98 GLY A N 1
ATOM 798 C CA . GLY A 1 98 ? 9.567 -5.588 12.615 1.00 93.50 98 GLY A CA 1
ATOM 799 C C . GLY A 1 98 ? 8.994 -5.630 11.194 1.00 93.50 98 GLY A C 1
ATOM 800 O O . GLY A 1 98 ? 9.630 -6.191 10.303 1.00 93.50 98 GLY A O 1
ATOM 801 N N . MET A 1 99 ? 7.815 -5.047 10.959 1.00 94.62 99 MET A N 1
ATOM 802 C CA . MET A 1 99 ? 7.294 -4.865 9.602 1.00 94.62 99 MET A CA 1
ATOM 803 C C . MET A 1 99 ? 8.125 -3.835 8.825 1.00 94.62 99 MET A C 1
ATOM 805 O O . MET A 1 99 ? 8.509 -2.800 9.367 1.00 94.62 99 MET A O 1
ATOM 809 N N . LEU A 1 100 ? 8.372 -4.118 7.541 1.00 89.75 100 LEU A N 1
ATOM 810 C CA . LEU A 1 100 ? 8.993 -3.166 6.611 1.00 89.75 100 LEU A CA 1
ATOM 811 C C . LEU A 1 100 ? 7.969 -2.190 6.017 1.00 89.75 100 LEU A C 1
ATOM 813 O O . LEU A 1 100 ? 8.294 -1.028 5.786 1.00 89.75 100 LEU A O 1
ATOM 817 N N . SER A 1 101 ? 6.747 -2.661 5.756 1.00 91.56 101 SER A N 1
ATOM 818 C CA . SER A 1 101 ? 5.641 -1.833 5.278 1.00 91.56 101 SER A CA 1
ATOM 819 C C . SER A 1 101 ? 4.904 -1.182 6.445 1.00 91.56 101 SER A C 1
ATOM 821 O O . SER A 1 101 ? 4.898 -1.713 7.553 1.00 91.56 101 SER A O 1
ATOM 823 N N . ALA A 1 102 ? 4.254 -0.044 6.192 1.00 93.56 102 ALA A N 1
ATOM 824 C CA . ALA A 1 102 ? 3.427 0.645 7.185 1.00 93.56 102 ALA A CA 1
ATOM 825 C C . ALA A 1 102 ? 2.227 -0.203 7.636 1.00 93.56 102 ALA A C 1
ATOM 827 O O . ALA A 1 102 ? 1.857 -0.194 8.810 1.00 93.56 102 ALA A O 1
ATOM 828 N N . ALA A 1 103 ? 1.641 -0.940 6.698 1.00 95.81 103 ALA A N 1
ATOM 829 C CA . ALA A 1 103 ? 0.555 -1.870 6.927 1.00 95.81 103 ALA A CA 1
ATOM 830 C C . ALA A 1 103 ? 0.588 -2.983 5.866 1.00 95.81 103 ALA A C 1
ATOM 832 O O . ALA A 1 103 ? 1.416 -2.949 4.954 1.00 95.81 103 ALA A O 1
ATOM 833 N N . ASN A 1 104 ? -0.224 -4.020 6.056 1.00 94.94 104 ASN A N 1
ATOM 834 C CA . ASN A 1 104 ? -0.618 -4.956 5.006 1.00 94.94 104 ASN A CA 1
ATOM 835 C C . ASN A 1 104 ? -1.969 -5.596 5.347 1.00 94.94 104 ASN A C 1
ATOM 837 O O . ASN A 1 104 ? -2.392 -5.598 6.510 1.00 94.94 104 ASN A O 1
ATOM 841 N N . VAL A 1 105 ? -2.615 -6.201 4.351 1.00 94.69 105 VAL A N 1
ATOM 842 C CA . VAL A 1 105 ? -3.817 -7.017 4.558 1.00 94.69 105 VAL A CA 1
ATOM 843 C C . VAL A 1 105 ? -3.564 -8.468 4.183 1.00 94.69 105 VAL A C 1
ATOM 845 O O . VAL A 1 105 ? -3.007 -8.771 3.130 1.00 94.69 105 VAL A O 1
ATOM 848 N N . VAL A 1 106 ? -4.015 -9.388 5.035 1.00 93.69 106 VAL A N 1
ATOM 849 C CA . VAL A 1 106 ? -3.928 -10.831 4.787 1.00 93.69 106 VAL A CA 1
ATOM 850 C C . VAL A 1 106 ? -5.218 -11.552 5.175 1.00 93.69 106 VAL A C 1
ATOM 852 O O . VAL A 1 106 ? -5.911 -11.161 6.114 1.00 93.69 106 VAL A O 1
ATOM 855 N N . LYS A 1 107 ? -5.511 -12.666 4.496 1.00 92.31 107 LYS A N 1
ATOM 85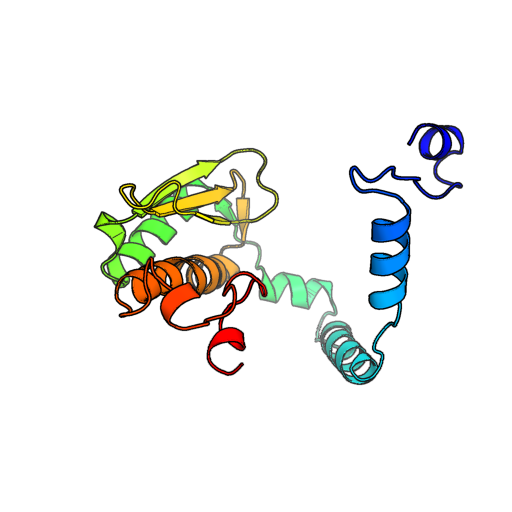6 C CA . LYS A 1 107 ? -6.528 -13.641 4.913 1.00 92.31 107 LYS A CA 1
ATOM 857 C C . LYS A 1 107 ? -5.843 -14.989 5.186 1.00 92.31 107 LYS A C 1
ATOM 859 O O . LYS A 1 107 ? -5.444 -15.651 4.232 1.00 92.31 107 LYS A O 1
ATOM 864 N N . PRO A 1 108 ? -5.674 -15.414 6.456 1.00 90.88 108 PRO A N 1
ATOM 865 C CA . PRO A 1 108 ? -4.917 -16.631 6.781 1.00 90.88 108 PRO A CA 1
ATOM 866 C C . PRO A 1 108 ? -5.511 -17.916 6.204 1.00 90.88 108 PRO A C 1
ATOM 868 O O . PRO A 1 108 ? -4.779 -18.839 5.860 1.00 90.88 108 PRO A O 1
ATOM 871 N N . SER A 1 109 ? -6.841 -17.995 6.142 1.00 88.38 109 SER A N 1
ATOM 872 C CA . SER A 1 109 ? -7.571 -19.096 5.518 1.00 88.38 109 SER A CA 1
ATOM 873 C C . SER A 1 109 ? -9.003 -18.659 5.173 1.00 88.38 109 SER A C 1
ATOM 875 O O . SER A 1 109 ? -9.473 -17.660 5.726 1.00 88.38 109 SER A O 1
ATOM 877 N N . PRO A 1 110 ? -9.722 -19.390 4.297 1.00 85.69 110 PRO A N 1
ATOM 878 C CA . PRO A 1 110 ? -11.063 -19.004 3.841 1.00 85.69 110 PRO A CA 1
ATOM 879 C C . PRO A 1 110 ? -12.080 -18.739 4.964 1.00 85.69 110 PRO A C 1
ATOM 881 O O . PRO A 1 110 ? -12.864 -17.800 4.854 1.00 85.69 110 PRO A O 1
ATOM 884 N N . ASP A 1 111 ? -12.011 -19.496 6.064 1.00 89.31 111 ASP A N 1
ATOM 885 C CA . ASP A 1 111 ? -12.960 -19.415 7.190 1.00 89.31 111 ASP A CA 1
ATOM 886 C C . ASP A 1 111 ? -12.556 -18.422 8.295 1.00 89.31 111 ASP A C 1
ATOM 888 O O . ASP A 1 111 ? -13.189 -18.357 9.352 1.00 89.31 111 ASP A O 1
ATOM 892 N N . LYS A 1 112 ? -11.450 -17.690 8.120 1.00 93.56 112 LYS A N 1
ATOM 893 C CA . LYS A 1 112 ? -10.949 -16.729 9.113 1.00 93.56 112 LYS A CA 1
ATOM 894 C C . LYS A 1 112 ? -11.251 -15.301 8.681 1.00 93.56 112 LYS A C 1
ATOM 896 O O . LYS A 1 112 ? -11.354 -15.004 7.492 1.00 93.56 112 LYS A O 1
ATOM 901 N N . LYS A 1 113 ? -11.357 -14.415 9.676 1.00 95.44 113 LYS A N 1
ATOM 902 C CA . LYS A 1 113 ? -11.423 -12.968 9.454 1.00 95.44 113 LYS A CA 1
ATOM 903 C C . LYS A 1 113 ? -10.202 -12.494 8.669 1.00 95.44 113 LYS A C 1
ATOM 905 O O . LYS A 1 113 ? -9.118 -13.075 8.781 1.00 95.44 113 LYS A O 1
ATOM 910 N N . TYR A 1 114 ? -10.387 -11.419 7.914 1.00 97.00 114 TYR A N 1
ATOM 911 C CA . TYR A 1 114 ? -9.265 -10.683 7.349 1.00 97.00 114 TYR A CA 1
ATOM 912 C C . TYR A 1 114 ? -8.478 -10.024 8.470 1.00 97.00 114 TYR A C 1
ATOM 914 O O . TYR A 1 114 ? -9.026 -9.704 9.524 1.00 97.00 114 TYR A O 1
ATOM 922 N N . ILE A 1 115 ? -7.194 -9.808 8.236 1.00 98.06 115 ILE A N 1
ATOM 923 C CA . ILE A 1 115 ? -6.319 -9.149 9.190 1.00 98.06 115 ILE A CA 1
ATOM 924 C C . ILE A 1 115 ? -5.686 -7.954 8.501 1.00 98.06 115 ILE A C 1
ATOM 926 O O . ILE A 1 115 ? -5.036 -8.121 7.471 1.00 98.06 115 ILE A O 1
ATOM 930 N N . VAL A 1 116 ? -5.845 -6.779 9.103 1.00 97.94 116 VAL A N 1
ATOM 931 C CA . VAL A 1 116 ? -5.050 -5.594 8.782 1.00 97.94 116 VAL A CA 1
ATOM 932 C C . VAL A 1 116 ? -3.922 -5.527 9.804 1.00 97.94 116 VAL A C 1
ATOM 934 O O . VAL A 1 116 ? -4.153 -5.262 10.986 1.00 97.94 116 VAL A O 1
ATOM 937 N N . ASN A 1 117 ? -2.699 -5.813 9.368 1.00 98.00 117 ASN A N 1
ATOM 938 C CA . ASN A 1 117 ? -1.525 -5.613 10.208 1.00 98.00 117 ASN A CA 1
ATOM 939 C C . ASN A 1 117 ? -1.026 -4.185 10.014 1.00 98.00 117 ASN A C 1
ATOM 941 O O . ASN A 1 117 ? -0.927 -3.716 8.884 1.00 98.00 117 ASN A O 1
ATOM 945 N N . ILE A 1 118 ? -0.668 -3.522 11.105 1.00 97.75 118 ILE A N 1
ATOM 946 C CA . ILE A 1 118 ? -0.023 -2.214 11.105 1.00 97.75 118 ILE A CA 1
ATOM 947 C C . ILE A 1 118 ? 1.334 -2.321 11.793 1.00 97.75 118 ILE A C 1
ATOM 949 O O . ILE A 1 118 ? 1.487 -3.017 12.803 1.00 97.75 118 ILE A O 1
ATOM 953 N N . ALA A 1 119 ? 2.331 -1.639 11.243 1.00 96.56 119 ALA A N 1
ATOM 954 C CA . ALA A 1 119 ? 3.670 -1.639 11.800 1.00 96.56 119 ALA A CA 1
ATOM 955 C C . ALA A 1 119 ? 3.706 -0.916 13.147 1.00 96.56 119 ALA A C 1
ATOM 957 O O . ALA A 1 119 ? 3.158 0.175 13.317 1.00 96.56 119 ALA A O 1
ATOM 958 N N . LYS A 1 120 ? 4.425 -1.499 14.102 1.00 96.62 120 LYS A N 1
ATOM 959 C CA . LYS A 1 120 ? 4.786 -0.824 15.346 1.00 96.62 120 LYS A CA 1
ATOM 960 C C . LYS A 1 120 ? 5.807 0.273 15.049 1.00 96.62 120 LYS A C 1
ATOM 962 O O . LYS A 1 120 ? 6.927 -0.012 14.631 1.00 96.62 120 LYS A O 1
ATOM 967 N N . GLY A 1 121 ? 5.432 1.525 15.281 1.00 94.69 121 GLY A N 1
ATOM 968 C CA . GLY A 1 121 ? 6.284 2.675 15.003 1.00 94.69 121 GLY A CA 1
ATOM 969 C C . GLY A 1 121 ? 5.493 3.972 14.919 1.00 94.69 121 GLY A C 1
ATOM 970 O O . GLY A 1 121 ? 4.305 4.011 15.229 1.00 94.69 121 GLY A O 1
ATOM 971 N N . MET A 1 122 ? 6.174 5.041 14.507 1.00 95.31 122 MET A N 1
ATOM 972 C CA . MET A 1 122 ? 5.541 6.337 14.275 1.00 95.31 122 MET A CA 1
ATOM 973 C C . MET A 1 122 ? 5.300 6.558 12.786 1.00 95.31 122 MET A C 1
ATOM 975 O O . MET A 1 122 ? 6.243 6.480 11.996 1.00 95.31 122 MET A O 1
ATOM 979 N N . ILE A 1 123 ? 4.067 6.896 12.419 1.00 94.62 123 ILE A N 1
ATOM 980 C CA . ILE A 1 123 ? 3.660 7.125 11.027 1.00 94.62 123 ILE A CA 1
ATOM 981 C C . ILE A 1 123 ? 3.291 8.589 10.829 1.00 94.62 123 ILE A C 1
ATOM 983 O O . ILE A 1 123 ? 2.689 9.216 11.693 1.00 94.62 123 ILE A O 1
ATOM 987 N N . SER A 1 124 ? 3.676 9.142 9.683 1.00 95.62 124 SER A N 1
ATOM 988 C CA . SER A 1 124 ? 3.297 10.490 9.264 1.00 95.62 124 SER A CA 1
ATOM 989 C C . SER A 1 124 ? 1.771 10.598 9.144 1.00 95.62 124 SER A C 1
ATOM 991 O O . SER A 1 124 ? 1.136 9.816 8.439 1.00 95.62 124 SER A O 1
ATOM 993 N N . LYS A 1 125 ? 1.165 11.567 9.833 1.00 95.25 125 LYS A N 1
ATOM 994 C CA . LYS A 1 125 ? -0.296 11.710 9.847 1.00 95.25 125 LYS A CA 1
ATOM 995 C C . LYS A 1 125 ? -0.909 11.989 8.465 1.00 95.25 125 LYS A C 1
ATOM 997 O O . LYS A 1 125 ? -1.919 11.361 8.149 1.00 95.25 125 LYS A O 1
ATOM 1002 N N . PRO A 1 126 ? -0.319 12.851 7.610 1.00 95.75 126 PRO A N 1
ATOM 1003 C CA . PRO A 1 126 ? -0.852 13.119 6.272 1.00 95.75 126 PRO A CA 1
ATOM 1004 C C . PRO A 1 126 ? -1.009 11.894 5.364 1.00 95.75 126 PRO A C 1
ATOM 1006 O O . PRO A 1 126 ? -1.862 11.915 4.483 1.00 95.75 126 PRO A O 1
ATOM 1009 N N . ILE A 1 127 ? -0.220 10.832 5.566 1.00 94.31 127 ILE A N 1
ATOM 1010 C CA . ILE A 1 127 ? -0.264 9.645 4.697 1.00 94.31 127 ILE A CA 1
ATOM 1011 C C . ILE A 1 127 ? -1.229 8.559 5.184 1.00 94.31 127 ILE A C 1
ATOM 1013 O O . ILE A 1 127 ? -1.414 7.569 4.483 1.00 94.31 127 ILE A O 1
ATOM 1017 N N . ILE A 1 128 ? -1.843 8.715 6.363 1.00 95.62 128 ILE A N 1
ATOM 1018 C CA . ILE A 1 128 ? -2.696 7.672 6.958 1.00 95.62 128 ILE A CA 1
ATOM 1019 C C . ILE A 1 128 ? -3.884 7.350 6.057 1.00 95.62 128 ILE A C 1
ATOM 1021 O O . ILE A 1 128 ? -4.161 6.180 5.822 1.00 95.62 128 ILE A O 1
ATOM 1025 N N . HIS A 1 129 ? -4.547 8.372 5.509 1.00 94.88 129 HIS A N 1
ATOM 1026 C CA . HIS A 1 129 ? -5.666 8.156 4.594 1.00 94.88 129 HIS A CA 1
ATOM 1027 C C . HIS A 1 129 ? -5.224 7.358 3.363 1.00 94.88 129 HIS A C 1
ATOM 1029 O O . HIS A 1 129 ? -5.871 6.384 3.006 1.00 94.88 129 HIS A O 1
ATOM 1035 N N . SER A 1 130 ? -4.068 7.693 2.780 1.00 94.38 130 SER A N 1
ATOM 1036 C CA . SER A 1 130 ? -3.512 6.955 1.642 1.00 94.38 130 SER A CA 1
ATOM 1037 C C . SER A 1 130 ? -3.167 5.504 1.989 1.00 94.38 130 SER A C 1
ATOM 1039 O O . SER A 1 130 ? -3.344 4.624 1.153 1.00 94.38 130 SER A O 1
ATOM 1041 N N . ILE A 1 131 ? -2.690 5.239 3.212 1.00 94.94 131 ILE A N 1
ATOM 1042 C CA . ILE A 1 131 ? -2.460 3.871 3.700 1.00 94.94 131 ILE A CA 1
ATOM 1043 C C . ILE A 1 131 ? -3.793 3.118 3.788 1.00 94.94 131 ILE A C 1
ATOM 1045 O O . ILE A 1 131 ? -3.874 1.983 3.328 1.00 94.94 131 ILE A O 1
ATOM 1049 N N . CYS A 1 132 ? -4.843 3.739 4.333 1.00 95.81 132 CYS A N 1
ATOM 1050 C CA . CYS A 1 132 ? -6.173 3.133 4.398 1.00 95.81 132 CYS A CA 1
ATOM 1051 C C . CYS A 1 132 ? -6.755 2.875 3.000 1.00 95.81 132 CYS A C 1
ATOM 1053 O O . CYS A 1 132 ? -7.196 1.760 2.727 1.00 95.81 132 CYS A O 1
ATOM 1055 N N . ASP A 1 133 ? -6.706 3.855 2.097 1.00 94.31 133 ASP A N 1
ATOM 1056 C CA . ASP A 1 133 ? -7.170 3.709 0.712 1.00 94.31 133 ASP A CA 1
ATOM 1057 C C . ASP A 1 133 ? -6.461 2.549 0.007 1.00 94.31 133 ASP A C 1
ATOM 1059 O O . ASP A 1 133 ? -7.096 1.745 -0.673 1.00 94.31 133 ASP A O 1
ATOM 1063 N N . HIS A 1 134 ? -5.145 2.434 0.186 1.00 92.38 134 HIS A N 1
ATOM 1064 C CA . HIS A 1 134 ? -4.358 1.374 -0.430 1.00 92.38 134 HIS A CA 1
ATOM 1065 C C . HIS A 1 134 ? -4.668 0.005 0.197 1.00 92.38 134 HIS A C 1
ATOM 1067 O O . HIS A 1 134 ? -5.091 -0.924 -0.488 1.00 92.38 134 HIS A O 1
ATOM 1073 N N . GLU A 1 135 ? -4.518 -0.140 1.510 1.00 93.25 135 GLU A N 1
ATOM 1074 C CA . GLU A 1 135 ? -4.648 -1.442 2.168 1.00 93.25 135 GLU A CA 1
ATOM 1075 C C . GLU A 1 135 ? -6.098 -1.917 2.246 1.00 93.25 135 GLU A C 1
ATOM 1077 O O . GLU A 1 135 ? -6.436 -3.038 1.859 1.00 93.25 135 GLU A O 1
ATOM 1082 N N . VAL A 1 136 ? -6.990 -1.056 2.729 1.00 91.94 136 VAL A N 1
ATOM 1083 C CA . VAL A 1 136 ? -8.407 -1.387 2.867 1.00 91.94 136 VAL A CA 1
ATOM 1084 C C . VAL A 1 136 ? -9.097 -1.241 1.515 1.00 91.94 136 VAL A C 1
ATOM 1086 O O . VAL A 1 136 ? -9.718 -2.191 1.038 1.00 91.94 136 VAL A O 1
ATOM 1089 N N . GLY A 1 137 ? -8.973 -0.075 0.880 1.00 88.12 137 GLY A N 1
ATOM 1090 C CA . GLY A 1 137 ? -9.693 0.237 -0.355 1.00 88.12 137 GLY A CA 1
ATOM 1091 C C . GLY A 1 137 ? -9.300 -0.652 -1.538 1.00 88.12 137 GLY A C 1
ATOM 1092 O O . GLY A 1 137 ? -10.185 -1.120 -2.258 1.00 88.12 137 GLY A O 1
ATOM 1093 N N . THR A 1 138 ? -8.008 -0.947 -1.710 1.00 87.00 138 THR A N 1
ATOM 1094 C CA . THR A 1 138 ? -7.533 -1.808 -2.804 1.00 87.00 138 THR A CA 1
ATOM 1095 C C . THR A 1 138 ? -7.441 -3.269 -2.385 1.00 87.00 138 THR A C 1
ATOM 1097 O O . THR A 1 138 ? -8.069 -4.115 -3.021 1.00 87.00 138 THR A O 1
ATOM 1100 N N . HIS A 1 139 ? -6.688 -3.619 -1.336 1.00 89.12 139 HIS A N 1
ATOM 1101 C CA . HIS A 1 139 ? -6.418 -5.038 -1.047 1.00 89.12 139 HIS A CA 1
ATOM 1102 C C . HIS A 1 139 ? -7.582 -5.748 -0.364 1.00 89.12 139 HIS A C 1
ATOM 1104 O O . HIS A 1 139 ? -8.035 -6.783 -0.864 1.00 89.12 139 HIS A O 1
ATOM 1110 N N . LEU A 1 140 ? -8.092 -5.209 0.747 1.00 91.62 140 LEU A N 1
ATOM 1111 C CA . LEU A 1 140 ? -9.167 -5.855 1.504 1.00 91.62 140 LEU A CA 1
ATOM 1112 C C . LEU A 1 140 ? -10.445 -5.982 0.674 1.00 91.62 140 LEU A C 1
ATOM 1114 O O . LEU A 1 140 ? -10.963 -7.089 0.504 1.00 91.62 140 LEU A O 1
ATOM 1118 N N . LEU A 1 141 ? -10.954 -4.862 0.153 1.00 89.38 141 LEU A N 1
ATOM 1119 C CA . LEU A 1 141 ? -12.223 -4.860 -0.573 1.00 89.38 141 LEU A CA 1
ATOM 1120 C C . LEU A 1 141 ? -12.145 -5.705 -1.848 1.00 89.38 141 LEU A C 1
ATOM 1122 O O . LEU A 1 141 ? -13.125 -6.358 -2.201 1.00 89.38 141 LEU A O 1
ATOM 1126 N N . ARG A 1 142 ? -10.978 -5.787 -2.503 1.00 85.62 142 ARG A N 1
ATOM 1127 C CA . ARG A 1 142 ? -10.755 -6.726 -3.613 1.00 85.62 142 ARG A CA 1
ATOM 1128 C C . ARG A 1 142 ? -10.920 -8.175 -3.175 1.00 85.62 142 ARG A C 1
ATOM 1130 O O . ARG A 1 142 ? -11.630 -8.914 -3.851 1.00 85.62 142 ARG A O 1
ATOM 1137 N N . MET A 1 143 ? -10.283 -8.588 -2.079 1.00 87.81 143 MET A N 1
ATOM 1138 C CA . MET A 1 143 ? -10.413 -9.965 -1.587 1.00 87.81 143 MET A CA 1
ATOM 1139 C C . MET A 1 143 ? -11.867 -10.297 -1.238 1.00 87.81 143 MET A C 1
ATOM 1141 O O . MET A 1 143 ? -12.367 -11.348 -1.630 1.00 87.81 143 MET A O 1
ATOM 1145 N N . MET A 1 144 ? -12.565 -9.373 -0.574 1.00 89.56 144 MET A N 1
ATOM 1146 C CA . MET A 1 144 ? -13.986 -9.525 -0.255 1.00 89.56 144 MET A CA 1
ATOM 1147 C C . MET A 1 144 ? -14.854 -9.618 -1.512 1.00 89.56 144 MET A C 1
ATOM 1149 O O . MET A 1 144 ? -15.747 -10.456 -1.595 1.00 89.56 144 MET A O 1
ATOM 1153 N N . ASN A 1 145 ? -14.583 -8.785 -2.515 1.00 88.38 145 ASN A N 1
ATOM 1154 C CA . ASN A 1 145 ? -15.328 -8.799 -3.767 1.00 88.38 145 ASN A CA 1
ATOM 1155 C C . ASN A 1 145 ? -15.071 -10.066 -4.588 1.00 88.38 145 ASN A C 1
ATOM 1157 O O . ASN A 1 145 ? -16.013 -10.544 -5.221 1.00 88.38 145 ASN A O 1
ATOM 1161 N N . ASP A 1 146 ? -13.848 -10.618 -4.583 1.00 86.12 146 ASP A N 1
ATOM 1162 C CA . ASP A 1 146 ? -13.542 -11.893 -5.252 1.00 86.12 146 ASP A CA 1
ATOM 1163 C C . ASP A 1 146 ? -14.353 -13.043 -4.646 1.00 86.12 146 ASP A C 1
ATOM 1165 O O . ASP A 1 146 ? -14.866 -13.869 -5.393 1.00 86.12 146 ASP A O 1
ATOM 1169 N N . GLU A 1 147 ? -14.572 -13.045 -3.327 1.00 88.56 147 GLU A N 1
ATOM 1170 C CA . GLU A 1 147 ? -15.393 -14.051 -2.629 1.00 88.56 147 GLU A CA 1
ATOM 1171 C C . GLU A 1 147 ? -16.861 -14.074 -3.065 1.00 88.56 147 GLU A C 1
ATOM 1173 O O . GLU A 1 147 ? -17.536 -15.097 -2.937 1.00 88.56 147 GLU A O 1
ATOM 1178 N N . HIS A 1 148 ? -17.354 -12.975 -3.635 1.00 89.12 148 HIS A N 1
ATOM 1179 C CA . HIS A 1 148 ? -18.707 -12.882 -4.178 1.00 89.12 148 HIS A CA 1
ATOM 1180 C C . HIS A 1 148 ? -18.811 -13.286 -5.656 1.00 89.12 148 HIS A C 1
ATOM 1182 O O . HIS A 1 148 ? -19.916 -13.330 -6.202 1.00 89.12 148 HIS A O 1
ATOM 1188 N N . GLN A 1 149 ? -17.695 -13.575 -6.326 1.00 89.00 149 GLN A N 1
ATOM 1189 C CA . GLN A 1 149 ? -17.705 -13.896 -7.749 1.00 89.00 149 GLN A CA 1
ATOM 1190 C C . GLN A 1 149 ? -18.057 -15.360 -8.017 1.00 89.00 149 GLN A C 1
ATOM 1192 O O . GLN A 1 149 ? -17.700 -16.268 -7.271 1.00 89.00 149 GLN A O 1
ATOM 1197 N N . VAL A 1 150 ? -18.671 -15.617 -9.175 1.00 91.44 150 VAL A N 1
ATOM 1198 C CA . VAL A 1 150 ? -19.051 -16.974 -9.625 1.00 91.44 150 VAL A CA 1
ATOM 1199 C C . VAL A 1 150 ? -17.861 -17.914 -9.844 1.00 91.44 150 VAL A C 1
ATOM 1201 O O . VAL A 1 150 ? -18.035 -19.131 -9.950 1.00 91.44 150 VAL A O 1
ATOM 1204 N N . TRP A 1 151 ? -16.658 -17.350 -9.953 1.00 88.31 151 TRP A N 1
ATOM 1205 C CA . TRP A 1 151 ? -15.401 -18.077 -10.111 1.00 88.31 151 TRP A CA 1
ATOM 1206 C C . TRP A 1 151 ? -14.627 -18.258 -8.807 1.00 88.31 151 TRP A C 1
ATOM 1208 O O . TRP A 1 151 ? -13.576 -18.905 -8.828 1.00 88.31 151 TRP A O 1
ATOM 1218 N N . HIS A 1 152 ? -15.111 -17.724 -7.684 1.00 87.81 152 HIS A N 1
ATOM 1219 C CA . HIS A 1 152 ? -14.448 -17.901 -6.400 1.00 87.81 152 HIS A CA 1
ATOM 1220 C C . HIS A 1 152 ? -14.280 -19.391 -6.070 1.00 87.81 152 HIS A C 1
ATOM 1222 O O . HIS A 1 152 ? -15.206 -20.184 -6.237 1.00 87.81 152 HIS A O 1
ATOM 1228 N N . GLY A 1 153 ? -13.072 -19.793 -5.668 1.00 85.62 153 GLY A N 1
ATOM 1229 C CA . GLY A 1 153 ? -12.728 -21.196 -5.393 1.00 85.62 153 GLY A CA 1
ATOM 1230 C C . GLY A 1 153 ? -12.659 -22.124 -6.617 1.00 85.62 153 GLY A C 1
ATOM 1231 O O . GLY A 1 153 ? -12.221 -23.263 -6.483 1.00 85.62 153 GLY A O 1
ATOM 1232 N N . PHE A 1 154 ? -13.031 -21.659 -7.816 1.00 90.25 154 PHE A N 1
ATOM 1233 C CA . PHE A 1 154 ? -13.081 -22.472 -9.039 1.00 90.25 154 PHE A CA 1
ATOM 1234 C C . PHE A 1 154 ? -12.492 -21.750 -10.258 1.00 90.25 154 PHE A C 1
ATOM 1236 O O . PHE A 1 154 ? -12.927 -21.981 -11.385 1.00 90.25 154 PHE A O 1
ATOM 1243 N N . ARG A 1 155 ? -11.500 -20.873 -10.061 1.00 88.12 155 ARG A N 1
ATOM 1244 C CA . ARG A 1 155 ? -10.907 -20.039 -11.126 1.00 88.12 155 ARG A CA 1
ATOM 1245 C C . ARG A 1 155 ? -10.425 -20.847 -12.336 1.00 88.12 155 ARG A C 1
ATOM 1247 O O . ARG A 1 155 ? -10.673 -20.438 -13.470 1.00 88.12 155 ARG A O 1
ATOM 1254 N N . ASP A 1 156 ? -9.851 -22.028 -12.105 1.00 88.38 156 ASP A N 1
ATOM 1255 C CA . ASP A 1 156 ? -9.377 -22.932 -13.164 1.00 88.38 156 ASP A CA 1
ATOM 1256 C C . ASP A 1 156 ? -10.505 -23.391 -14.096 1.00 88.38 156 ASP A C 1
ATOM 1258 O O . ASP A 1 156 ? -10.321 -23.469 -15.311 1.00 88.38 156 ASP A O 1
ATOM 1262 N N . ARG A 1 157 ? -11.713 -23.616 -13.555 1.00 92.88 157 ARG A N 1
ATOM 1263 C CA . ARG A 1 157 ? -12.905 -23.958 -14.352 1.00 92.88 157 ARG A CA 1
ATOM 1264 C C . ARG A 1 157 ? -13.221 -22.870 -15.379 1.00 92.88 157 ARG A C 1
ATOM 1266 O O . ARG A 1 157 ? -13.707 -23.179 -16.465 1.00 92.88 157 ARG A O 1
ATOM 1273 N N . TYR A 1 158 ? -12.941 -21.617 -15.032 1.00 88.44 158 TYR A N 1
ATOM 1274 C CA . TYR A 1 158 ? -13.157 -20.444 -15.876 1.00 88.44 158 TYR A CA 1
ATOM 1275 C C . TYR A 1 158 ? -11.900 -20.018 -16.644 1.00 88.44 158 TYR A C 1
ATOM 1277 O O . TYR A 1 158 ? -11.945 -19.020 -17.356 1.00 88.44 158 TYR A O 1
ATOM 1285 N N . LYS A 1 159 ? -10.797 -20.777 -16.542 1.00 89.94 159 LYS A N 1
ATOM 1286 C CA . LYS A 1 159 ? -9.509 -20.483 -17.192 1.00 89.94 159 LYS A CA 1
ATOM 1287 C C . LYS A 1 159 ? -8.961 -19.090 -16.844 1.00 89.94 159 LYS A C 1
ATOM 1289 O O . LYS A 1 159 ? -8.328 -18.452 -17.680 1.00 89.94 159 LYS A O 1
ATOM 1294 N N . LEU A 1 160 ? -9.221 -18.612 -15.625 1.00 83.75 160 LEU A N 1
ATOM 1295 C CA . LEU A 1 160 ? -8.751 -17.303 -15.173 1.00 83.75 160 LEU A CA 1
ATOM 1296 C C . LEU A 1 160 ? -7.306 -17.382 -14.681 1.00 83.75 160 LEU A C 1
ATOM 1298 O O . LEU A 1 160 ? -6.952 -18.284 -13.922 1.00 83.75 160 LEU A O 1
ATOM 1302 N N . ALA A 1 161 ? -6.494 -16.395 -15.060 1.00 80.62 161 ALA A N 1
ATOM 1303 C CA . ALA A 1 161 ? -5.129 -16.260 -14.569 1.00 80.62 161 ALA A CA 1
ATOM 1304 C C . ALA A 1 161 ? -5.085 -15.977 -13.057 1.00 80.62 161 ALA A C 1
ATOM 1306 O O . ALA A 1 161 ? -6.079 -15.574 -12.432 1.00 80.62 161 ALA A O 1
ATOM 1307 N N . ASN A 1 162 ? -3.906 -16.184 -12.471 1.00 73.12 162 ASN A N 1
ATOM 1308 C CA . ASN A 1 162 ? -3.647 -15.844 -11.081 1.00 73.12 162 ASN A CA 1
ATOM 1309 C C . ASN A 1 162 ? -3.727 -14.310 -10.906 1.00 73.12 162 ASN A C 1
ATOM 1311 O O . ASN A 1 162 ? -2.910 -13.607 -11.492 1.00 73.12 162 ASN A O 1
ATOM 1315 N N . PRO A 1 163 ? -4.663 -13.779 -10.097 1.00 68.75 163 PRO A N 1
ATOM 1316 C CA . PRO A 1 163 ? -4.821 -12.335 -9.926 1.00 68.75 163 PRO A CA 1
ATOM 1317 C C . PRO A 1 163 ? -3.683 -11.696 -9.109 1.00 68.75 163 PRO A C 1
ATOM 1319 O O . PRO A 1 163 ? -3.591 -10.474 -9.030 1.00 68.75 163 PRO A O 1
ATOM 1322 N N . TRP A 1 164 ? -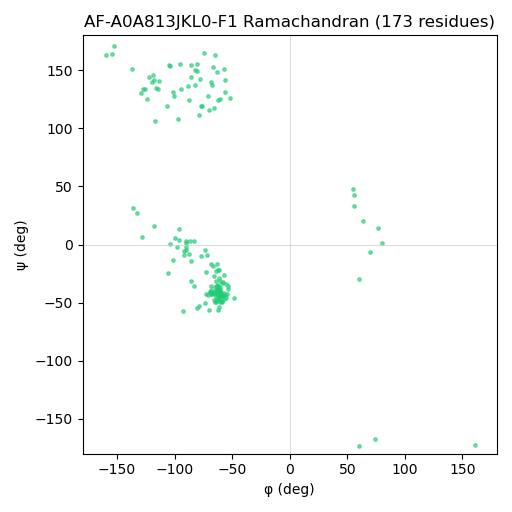2.817 -12.513 -8.501 1.00 63.84 164 TRP A N 1
ATOM 1323 C CA . TRP A 1 164 ? -1.682 -12.090 -7.682 1.00 63.84 164 TRP A CA 1
ATOM 1324 C C . TRP A 1 164 ? -0.404 -11.822 -8.491 1.00 63.84 164 TRP A C 1
ATOM 1326 O O . TRP A 1 164 ? 0.633 -11.533 -7.904 1.00 63.84 164 TRP A O 1
ATOM 1336 N N . THR A 1 165 ? -0.437 -11.921 -9.827 1.00 63.31 165 THR A N 1
ATOM 1337 C CA . THR A 1 165 ? 0.735 -11.634 -10.680 1.00 63.31 165 THR A CA 1
ATOM 1338 C C . THR A 1 165 ? 1.154 -10.165 -10.666 1.00 63.31 165 THR A C 1
ATOM 1340 O O . THR A 1 165 ? 2.286 -9.856 -11.023 1.00 63.31 165 THR A O 1
ATOM 1343 N N . THR A 1 166 ? 0.273 -9.259 -10.242 1.00 62.03 166 THR A N 1
ATOM 1344 C CA . THR A 1 166 ? 0.589 -7.846 -10.006 1.00 62.03 166 THR A CA 1
ATOM 1345 C C . THR A 1 166 ? 0.099 -7.456 -8.618 1.00 62.03 166 THR A C 1
ATOM 1347 O O . THR A 1 166 ? -1.067 -7.714 -8.308 1.00 62.03 166 THR A O 1
ATOM 1350 N N . GLU A 1 167 ? 0.957 -6.819 -7.816 1.00 61.00 167 GLU A N 1
ATOM 1351 C CA . GLU A 1 167 ? 0.633 -6.338 -6.462 1.00 61.00 167 GLU A CA 1
ATOM 1352 C C . GLU A 1 167 ? -0.687 -5.545 -6.446 1.00 61.00 167 GLU A C 1
ATOM 1354 O O . GLU A 1 167 ? -1.585 -5.833 -5.654 1.00 61.00 167 GLU A O 1
ATOM 1359 N N . GLU A 1 168 ? -0.851 -4.641 -7.413 1.00 64.50 168 GLU A N 1
ATOM 1360 C CA . GLU A 1 168 ? -1.908 -3.624 -7.407 1.00 64.50 168 GLU A CA 1
ATOM 1361 C C . GLU A 1 168 ? -3.226 -4.030 -8.071 1.00 64.50 168 GLU A C 1
ATOM 1363 O O . GLU A 1 168 ? -4.170 -3.251 -8.050 1.00 64.50 168 GLU A O 1
ATOM 1368 N N . GLY A 1 169 ? -3.328 -5.233 -8.649 1.00 51.81 169 GLY A N 1
ATOM 1369 C CA . GLY A 1 169 ? -4.588 -5.916 -8.996 1.00 51.81 169 GLY A CA 1
ATOM 1370 C C . GLY A 1 169 ? -5.576 -5.266 -9.987 1.00 51.81 169 GLY A C 1
ATOM 1371 O O . GLY A 1 169 ? -6.249 -6.003 -10.705 1.00 51.81 169 GLY A O 1
ATOM 1372 N N . PHE A 1 170 ? -5.671 -3.938 -10.103 1.00 45.75 170 PHE A N 1
ATOM 1373 C CA . PHE A 1 170 ? -6.530 -3.219 -11.051 1.00 45.75 170 PHE A CA 1
ATOM 1374 C C . PHE A 1 170 ? -6.168 -3.541 -12.507 1.00 45.75 170 PHE A C 1
ATOM 1376 O O . PHE A 1 170 ? -7.014 -3.449 -13.395 1.00 45.75 170 PHE A O 1
ATOM 1383 N N . ALA A 1 171 ? -4.936 -4.002 -12.745 1.00 44.16 171 ALA A N 1
ATOM 1384 C CA . ALA A 1 171 ? -4.481 -4.506 -14.035 1.00 44.16 171 ALA A CA 1
ATOM 1385 C C . ALA A 1 171 ? -5.148 -5.833 -14.457 1.00 44.16 171 ALA A C 1
ATOM 1387 O O . ALA A 1 171 ? -5.118 -6.167 -15.635 1.00 44.16 171 ALA A O 1
ATOM 1388 N N . THR A 1 172 ? -5.786 -6.578 -13.545 1.00 41.88 172 THR A N 1
ATOM 1389 C CA . THR A 1 172 ? -6.365 -7.905 -13.852 1.00 41.88 172 THR A CA 1
ATOM 1390 C C . THR A 1 172 ? -7.801 -7.861 -14.378 1.00 41.88 172 THR A C 1
ATOM 1392 O O . THR A 1 172 ? -8.313 -8.874 -14.844 1.00 41.88 172 THR A O 1
ATOM 1395 N N . LEU A 1 173 ? -8.451 -6.690 -14.354 1.00 40.00 173 LEU A N 1
ATOM 1396 C CA . LEU A 1 173 ? -9.771 -6.496 -14.966 1.00 40.00 173 LEU A CA 1
ATOM 1397 C C . LEU A 1 173 ? -9.701 -6.369 -16.502 1.00 40.00 173 LEU A C 1
ATOM 1399 O O . LEU A 1 173 ? -10.744 -6.386 -17.147 1.00 40.00 173 LEU A O 1
ATOM 1403 N N . ASN A 1 174 ? -8.498 -6.241 -17.082 1.00 33.66 174 ASN A N 1
ATOM 1404 C CA . ASN A 1 174 ? -8.285 -5.982 -18.514 1.00 33.66 174 ASN A CA 1
ATOM 1405 C C . ASN A 1 174 ? -7.230 -6.892 -19.182 1.00 33.66 174 ASN A C 1
ATOM 1407 O O . ASN A 1 174 ? -6.615 -6.476 -20.165 1.00 33.66 174 ASN A O 1
ATOM 1411 N N . THR A 1 175 ? -7.007 -8.111 -18.682 1.00 34.88 175 THR A N 1
ATOM 1412 C CA . THR A 1 175 ? -6.156 -9.118 -19.355 1.00 34.88 175 THR A CA 1
ATOM 1413 C C . THR A 1 175 ? -6.955 -10.323 -19.806 1.00 34.88 175 THR A C 1
ATOM 1415 O O . THR A 1 175 ? -7.658 -10.886 -18.936 1.00 34.88 175 THR A O 1
#

Radius of gyration: 21.33 Å; Cα contacts (8 Å, |Δi|>4): 169; chains: 1; bounding box: 56×51×42 Å

=== Feature glossary ===
Each block in this record encodes a different view of the same protein. In brief:

Predicted aligned error. PAE(i, j) answers: if I align the predicted and true structures on residue i, how far off (in Å) do I expect residue j to be? A block-diagonal PAE matrix with low values on the blocks and high values off-diagonal is the signature of a multi-domain protein with confidently predicted domains but uncertain inter-domain orientation.

Contact-map, Ramachandran, and PAE plots. Plot images: a contact map (which residues are close in 3D, as an N×N binary image), a Ramachandran scatter (backbone torsion angles, revealing secondary-structure composition at a glance), and — for AlphaFold structures — a PAE heatmap (pairwise prediction confidence).

Backbone torsions (φ/ψ). φ (phi) and ψ (psi) are the two rotatable backbone dihedrals per residue: φ is the C(i-1)–N–Cα–C torsion, ψ is the N–Cα–C–N(i+1) torsion, both in degrees on (−180°, 180°]. α-helical residues cluster near (−60°, −45°); β-strand residues near (−120°, +130°). A Ramachandran plot is simply a scatter of (φ, ψ) for every residue.

Foldseek 3Di. A 3Di character summarizes, for each residue, the relative orientation of the Cα frame of its nearest spatial neighbor. Because it encodes fold topology rather than chemistry, 3Di alignments detect remote structural similarity that sequence alignment misses.

Radius of gyration, Cα contacts, bounding box. Three whole-structure scalars: the radius of gyration (RMS distance of Cα from centroid, in Å), the count of Cα–Cα contacts (pairs closer than 8 Å and separated by more than four residues in sequence — i.e. tertiary, not local, contacts), and the bounding-box dimensions. Together they distinguish compact globular folds from extended fibres or disordered chains.

Sequence. Sequence gives the chain of amino acids in standard one-letter code (A=alanine, C=cysteine, …, Y=tyrosine), read N→C. It is the only feature that is directly encoded by the gene; all structural features are derived from the folded form of this sequence.

mmCIF coordinates. Atomic coordinates in PDBx/mmCIF format — the same representation the Protein Data Bank distributes. Each line of the _atom_site loop places one backbone atom in Cartesian space (units: ångströms, origin: arbitrary).

Secondary structure (3-state, P-SEA). Three-state secondary structure (P-SEA) collapses the eight DSSP classes into helix (a), strand (b), and coil (c). P-SEA assigns these from Cα geometry alone — distances and angles — without requiring backbone oxygens, so it works on any Cα trace.

InterPro / GO / CATH / organism. Functional annotations link the protein to curated databases. InterPro entries identify conserved domains and families by matching the sequence against member-database signatures (Pfam, PROSITE, CDD, …). Gene Ontology (GO) terms describe molecular function, biological process, and cellular component in a controlled vocabulary. CATH places the structure in a hierarchical fold classification (Class/Architecture/Topology/Homologous-superfamily). The organism is the source species.

B-factor. B-factor (Debye–Waller factor) reflects atomic displacement in the crystal lattice. It is an experimental observable (units Å²), not a prediction; low values mean the atom is pinned down, high values mean it moves or is heterogeneous across the crystal.

Rendered structure images. Structure images are PyMOL renders from six orthogonal camera directions. Cartoon representation draws helices as coils and strands as arrows; sticks 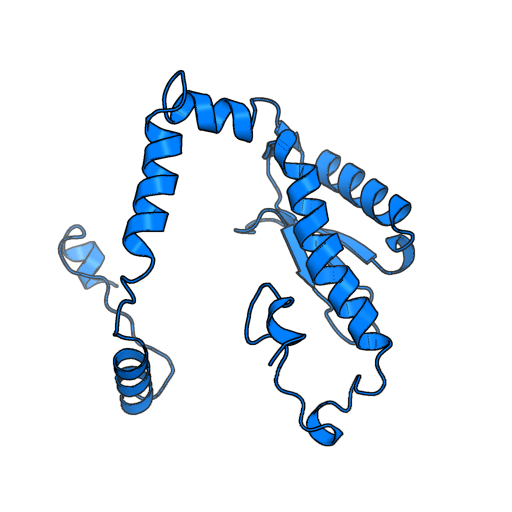shows the backbone as bonds; surface shows the solvent-excluded envelope. Rainbow coloring maps sequence position to hue (blue→red, N→C); chain coloring assigns a distinct color per polypeptide.

Solvent-accessible surface area. Solvent-accessible surface area (SASA) is the area in Å² traced out by the centre of a 1.4 Å probe sphere (a water molecule) rolled over the protein's van der Waals surface (Shrake–Rupley / Lee–Richards construction). Buried residues have near-zero SASA; fully exposed residues can exceed 200 Å². The total SASA scales roughly with the number of surface residues.

Secondary structure (8-state, DSSP). The SS8 string is DSSP's per-residue secondary-structure call. α-helix (H) means an i→i+4 H-bond ladder; β-strand (E) means the residue participates in a β-sheet; 3₁₀ (G) and π (I) are tighter and wider helices; T/S are turns/bends; '-' is loop.

pLDDT. For AlphaFold models, the B-factor field carries pLDDT — the model's own estimate of local accuracy on a 0–100 scale. Regions with pLDDT<50 should be treated as essentially unmodeled; they often correspond to intrinsically disordered segments.

Nearest PDB structures. Nearest PDB neighbors are the top structural matches found by Foldseek when searching this structure against the entire Protein Data Bank. Each hit reports a TM-score (0 to 1; >0.5 almost always implies the same fold) and an E-value. These are *structural* homologs — they may share no detectable sequence similarity.